Protein AF-0000000085115035 (afdb_homodimer)

Organism: Geobacillus kaustophilus (strain HTA426) (NCBI:txid235909)

Nearest PDB structures (foldseek):
  2gu3-assembly1_A  TM=8.937E-01  e=1.382E-09  Bacillus subtilis subsp. subtilis str. 168
  6xn0-assembly2_B  TM=3.074E-01  e=4.845E-02  Xanthomonas citri pv. citri str. 306
  1vkd-assembly1_A  TM=3.600E-01  e=8.921E-01  Thermotoga maritima MSB8
  5glm-assembly1_A  TM=2.861E-01  e=3.439E-01  uncultured bacterium
  6e8n-assembly1_B  TM=2.929E-01  e=3.181E+00  Homo sapiens

pLDDT: mean 88.64, std 15.01, range [43.47, 98.88]

Sequence (316 aa):
MKKWGWFTLLFFGFLIWQAWSIYDEAMASKRLMVEHALARAKEAAGLADVKKVYTYYGDEACTVFIGRTKQGKAVVVWVPEKKGSVVVKGVDSGISEAEARAILQRDRRPRRIIDATLGMEKGVPLWELTYIDAEGRYSFYYLHFADGAFLKRYSFQQMKKWGWFTLLFFGFLIWQAWSIYDEAMASKRLMVEHALARAKEAAGLADVKKVYTYYGDEACTVFIGRTKQGKAVVVWVPEKKGSVVVKGVDSGISEAEARAILQRDRRPRRIIDATLGMEKGVPLWELTYIDAEGRYSFYYLHFADGAFLKRYSFQQ

Solvent-accessible surface area (backbone atoms only — not comparable to full-atom values): 16812 Å² total; per-residue (Å²): 116,72,67,61,49,53,54,50,50,52,50,51,51,50,52,52,50,44,54,52,52,23,68,58,35,66,53,70,26,51,64,59,51,48,52,53,33,50,56,50,40,33,72,76,63,38,54,67,43,82,71,41,76,31,78,22,48,40,96,42,45,22,36,27,38,33,30,23,25,78,86,64,48,55,30,31,38,40,27,42,69,72,76,71,71,74,44,76,44,48,58,81,60,29,58,49,70,68,53,51,52,48,50,47,45,71,75,58,50,45,73,40,80,62,49,77,39,49,32,49,56,96,88,40,55,25,36,42,32,33,28,29,33,75,84,70,24,58,27,42,41,31,25,32,26,61,76,55,46,82,70,52,72,48,73,46,84,125,115,72,66,61,50,52,53,50,50,52,48,50,52,49,51,51,51,45,53,51,50,23,68,56,35,66,53,68,28,50,64,59,52,47,54,53,34,50,54,49,40,33,71,76,63,37,53,66,42,81,70,41,77,29,77,23,48,41,96,45,46,23,36,27,37,33,31,26,24,78,86,62,48,56,30,33,40,40,27,42,69,72,76,70,71,72,43,77,42,48,58,81,60,30,57,50,71,70,53,52,52,49,48,46,44,71,75,59,51,46,73,41,79,63,50,76,40,49,35,48,57,96,88,40,56,25,34,43,33,33,28,30,33,73,85,69,24,59,29,40,40,31,25,32,26,60,76,55,47,83,70,52,74,47,74,46,84,126

Structure (mmCIF, N/CA/C/O backbone):
data_AF-0000000085115035-model_v1
#
loop_
_entity.id
_entity.type
_entity.pdbx_description
1 polymer 'Hypothetical conserved protein'
#
loop_
_atom_site.group_PDB
_atom_site.id
_atom_site.type_symbol
_atom_site.label_atom_id
_atom_site.label_alt_id
_atom_site.label_comp_id
_atom_site.label_asym_id
_atom_site.label_entity_id
_atom_site.label_seq_id
_atom_site.pdbx_PDB_ins_code
_atom_site.Cartn_x
_atom_site.Cartn_y
_atom_site.Cartn_z
_atom_site.occupancy
_atom_site.B_iso_or_equiv
_atom_site.auth_seq_id
_atom_site.auth_comp_id
_atom_site.auth_asym_id
_atom_site.auth_atom_id
_atom_site.pdbx_PDB_model_num
ATOM 1 N N . MET A 1 1 ? 8.109 -27.125 47.562 1 45.78 1 MET A N 1
ATOM 2 C CA . MET A 1 1 ? 8.891 -27.219 46.344 1 45.78 1 MET A CA 1
ATOM 3 C C . MET A 1 1 ? 7.98 -27.328 45.125 1 45.78 1 MET A C 1
ATOM 5 O O . MET A 1 1 ? 8.312 -26.844 44.062 1 45.78 1 MET A O 1
ATOM 9 N N . LYS A 1 2 ? 6.891 -28.031 45.344 1 56.75 2 LYS A N 1
ATOM 10 C CA . LYS A 1 2 ? 5.957 -28.391 44.281 1 56.75 2 LYS A CA 1
ATOM 11 C C . LYS A 1 2 ? 5.203 -27.156 43.781 1 56.75 2 LYS A C 1
ATOM 13 O O . LYS A 1 2 ? 4.934 -27.031 42.594 1 56.75 2 LYS A O 1
ATOM 18 N N . LYS A 1 3 ? 4.977 -26.25 44.625 1 60.22 3 LYS A N 1
ATOM 19 C CA . LYS A 1 3 ? 4.195 -25.062 44.281 1 60.22 3 LYS A CA 1
ATOM 20 C C . LYS A 1 3 ? 5.016 -24.094 43.438 1 60.22 3 LYS A C 1
ATOM 22 O O . LYS A 1 3 ? 4.492 -23.484 42.5 1 60.22 3 LYS A O 1
ATOM 27 N N . TRP A 1 4 ? 6.285 -24.031 43.688 1 61.91 4 TRP A N 1
ATOM 28 C CA . TRP A 1 4 ? 7.18 -23.156 42.938 1 61.91 4 TRP A CA 1
ATOM 29 C C . TRP A 1 4 ? 7.305 -23.641 41.469 1 61.91 4 TRP A C 1
ATOM 31 O O . TRP A 1 4 ? 7.414 -22.828 40.562 1 61.91 4 TRP A O 1
ATOM 41 N N . GLY A 1 5 ? 7.102 -24.906 41.344 1 63.12 5 GLY A N 1
ATOM 42 C CA . GLY A 1 5 ? 7.156 -25.484 40 1 63.12 5 GLY A CA 1
ATOM 43 C C . GLY A 1 5 ? 6.008 -25.031 39.125 1 63.12 5 GLY A C 1
ATOM 44 O O . GLY A 1 5 ? 6.211 -24.703 37.938 1 63.12 5 GLY A O 1
ATOM 45 N N . TRP A 1 6 ? 4.887 -24.922 39.812 1 72.19 6 TRP A N 1
ATOM 46 C CA . TRP A 1 6 ? 3.699 -24.516 39.062 1 72.19 6 TRP A CA 1
ATOM 47 C C . TRP A 1 6 ? 3.803 -23.062 38.625 1 72.19 6 TRP A C 1
ATOM 49 O O . TRP A 1 6 ? 3.418 -22.719 37.5 1 72.19 6 TRP A O 1
ATOM 59 N N . PHE A 1 7 ? 4.398 -22.297 39.438 1 69.19 7 PHE A N 1
ATOM 60 C CA . PHE A 1 7 ? 4.566 -20.891 39.125 1 69.19 7 PHE A CA 1
ATOM 61 C C . PHE A 1 7 ? 5.555 -20.719 37.969 1 69.19 7 PHE A C 1
ATOM 63 O O . PHE A 1 7 ? 5.352 -19.875 37.094 1 69.19 7 PHE A O 1
ATOM 70 N N . THR A 1 8 ? 6.574 -21.531 37.969 1 70.56 8 THR A N 1
ATOM 71 C CA . THR A 1 8 ? 7.559 -21.469 36.906 1 70.56 8 THR A CA 1
ATOM 72 C C . THR A 1 8 ? 6.938 -21.922 35.594 1 70.56 8 THR A C 1
ATOM 74 O O . THR A 1 8 ? 7.199 -21.328 34.531 1 70.56 8 THR A O 1
ATOM 77 N N . LEU A 1 9 ? 6.133 -22.922 35.688 1 72.5 9 LEU A N 1
ATOM 78 C CA . LEU A 1 9 ? 5.469 -23.422 34.469 1 72.5 9 LEU A CA 1
ATOM 79 C C . LEU A 1 9 ? 4.504 -22.375 33.938 1 72.5 9 LEU A C 1
ATOM 81 O O . LEU A 1 9 ? 4.449 -22.156 32.719 1 72.5 9 LEU A O 1
ATOM 85 N N . LEU A 1 10 ? 3.787 -21.766 34.812 1 71 10 LEU A N 1
ATOM 86 C CA . LEU A 1 10 ? 2.857 -20.719 34.406 1 71 10 LEU A CA 1
ATOM 87 C C . LEU A 1 10 ? 3.605 -19.531 33.781 1 71 10 LEU A C 1
ATOM 89 O O . LEU A 1 10 ? 3.162 -18.953 32.812 1 71 10 LEU A O 1
ATOM 93 N N . PHE A 1 11 ? 4.734 -19.281 34.375 1 70.12 11 PHE A N 1
ATOM 94 C CA . PHE A 1 11 ? 5.559 -18.188 33.875 1 70.12 11 PHE A CA 1
ATOM 95 C C . PHE A 1 11 ? 6.082 -18.484 32.469 1 70.12 11 PHE A C 1
ATOM 97 O O . PHE A 1 11 ? 6.004 -17.641 31.594 1 70.12 11 PHE A O 1
ATOM 104 N N . PHE A 1 12 ? 6.582 -19.656 32.25 1 70.38 12 PHE A N 1
ATOM 105 C CA . PHE A 1 12 ? 7.098 -20.016 30.922 1 70.38 12 PHE A CA 1
ATOM 106 C C . PHE A 1 12 ? 5.969 -20.109 29.906 1 70.38 12 PHE A C 1
ATOM 108 O O . PHE A 1 12 ? 6.133 -19.703 28.75 1 70.38 12 PHE A O 1
ATOM 115 N N . GLY A 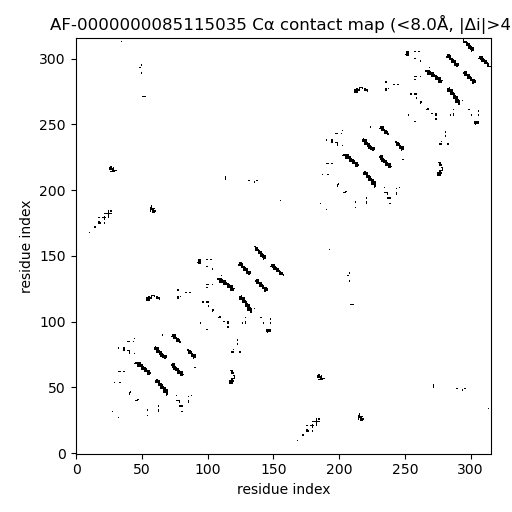1 13 ? 4.832 -20.656 30.281 1 69.88 13 GLY A N 1
ATOM 116 C CA . GLY A 1 13 ? 3.672 -20.656 29.406 1 69.88 13 GLY A CA 1
ATOM 117 C C . GLY A 1 13 ? 3.26 -19.266 28.953 1 69.88 13 GLY A C 1
ATOM 118 O O . GLY A 1 13 ? 2.961 -19.047 27.781 1 69.88 13 GLY A O 1
ATOM 119 N N . PHE A 1 14 ? 3.275 -18.438 29.922 1 69.19 14 PHE A N 1
ATOM 120 C CA . PHE A 1 14 ? 2.945 -17.047 29.625 1 69.19 14 PHE A CA 1
ATOM 121 C C . PHE A 1 14 ? 3.967 -16.438 28.672 1 69.19 14 PHE A C 1
ATOM 123 O O . PHE A 1 14 ? 3.604 -15.719 27.75 1 69.19 14 PHE A O 1
ATOM 130 N N . LEU A 1 15 ? 5.215 -16.719 28.875 1 65.88 15 LEU A N 1
ATOM 131 C CA . LEU A 1 15 ? 6.262 -16.203 28 1 65.88 15 LEU A CA 1
ATOM 132 C C . LEU A 1 15 ? 6.078 -16.734 26.578 1 65.88 15 LEU A C 1
ATOM 134 O O . LEU A 1 15 ? 6.242 -15.984 25.609 1 65.88 15 LEU A O 1
ATOM 138 N N . ILE A 1 16 ? 5.746 -17.922 26.406 1 63.81 16 ILE A N 1
ATOM 139 C CA . ILE A 1 16 ? 5.512 -18.516 25.109 1 63.81 16 ILE A CA 1
ATOM 140 C C . ILE A 1 16 ? 4.297 -17.875 24.438 1 63.81 16 ILE A C 1
ATOM 142 O O . ILE A 1 16 ? 4.32 -17.562 23.25 1 63.81 16 ILE A O 1
ATOM 146 N N . TRP A 1 17 ? 3.27 -17.719 25.141 1 61.66 17 TRP A N 1
ATOM 147 C CA . TRP A 1 17 ? 2.062 -17.078 24.625 1 61.66 17 TRP A CA 1
ATOM 148 C C . TRP A 1 17 ? 2.355 -15.656 24.156 1 61.66 17 TRP A C 1
ATOM 150 O O . TRP A 1 17 ? 1.9 -15.25 23.078 1 61.66 17 TRP A O 1
ATOM 160 N N . GLN A 1 18 ? 3.082 -15.016 24.859 1 57.44 18 GLN A N 1
ATOM 161 C CA . GLN A 1 18 ? 3.453 -13.648 24.484 1 57.44 18 GLN A CA 1
ATOM 162 C C . GLN A 1 18 ? 4.305 -13.633 23.219 1 57.44 18 GLN A C 1
ATOM 164 O O . GLN A 1 18 ? 4.148 -12.758 22.375 1 57.44 18 GLN A O 1
ATOM 169 N N . ALA A 1 19 ? 5.199 -14.492 23.219 1 55.31 19 ALA A N 1
ATOM 170 C CA . ALA A 1 19 ? 6.008 -14.602 22.016 1 55.31 19 ALA A CA 1
ATOM 171 C C . ALA A 1 19 ? 5.129 -14.828 20.781 1 55.31 19 ALA A C 1
ATOM 173 O O . ALA A 1 19 ? 5.363 -14.234 19.734 1 55.31 19 ALA A O 1
ATOM 174 N N . TRP A 1 20 ? 4.207 -15.656 20.906 1 53.03 20 TRP A N 1
ATOM 175 C CA . TRP A 1 20 ? 3.281 -15.93 19.812 1 53.03 20 TRP A CA 1
ATOM 176 C C . TRP A 1 20 ? 2.402 -14.719 19.531 1 53.03 20 TRP A C 1
ATOM 178 O O . TRP A 1 20 ? 2.143 -14.391 18.375 1 53.03 20 TRP A O 1
ATOM 188 N N . SER A 1 21 ? 1.94 -14.148 20.594 1 51.91 21 SER A N 1
ATOM 189 C CA . SER A 1 21 ? 1.066 -12.992 20.438 1 51.91 21 SER A CA 1
ATOM 190 C C . SER A 1 21 ? 1.8 -11.828 19.766 1 51.91 21 SER A C 1
ATOM 192 O O . SER A 1 21 ? 1.202 -11.062 19.016 1 51.91 21 SER A O 1
ATOM 194 N N . ILE A 1 22 ? 3.076 -11.758 20.156 1 48.59 22 ILE A N 1
ATOM 195 C CA . ILE A 1 22 ? 3.893 -10.703 19.547 1 48.59 22 ILE A CA 1
ATOM 196 C C . ILE A 1 22 ? 3.982 -10.922 18.047 1 48.59 22 ILE A C 1
ATOM 198 O O . ILE A 1 22 ? 3.934 -9.961 17.266 1 48.59 22 ILE A O 1
ATOM 202 N N . TYR A 1 23 ? 4.188 -12.141 17.797 1 47.25 23 TYR A N 1
ATOM 203 C CA . TYR A 1 23 ? 4.312 -12.414 16.359 1 47.25 23 TYR A CA 1
ATOM 204 C C . TYR A 1 23 ? 3.041 -12.023 15.625 1 47.25 23 TYR A C 1
ATOM 206 O O . TYR A 1 23 ? 3.098 -11.57 14.477 1 47.25 23 TYR A O 1
ATOM 214 N N . ASP A 1 24 ? 1.984 -12.258 16.344 1 44.03 24 ASP A N 1
ATOM 215 C CA . ASP A 1 24 ? 0.735 -11.969 15.641 1 44.03 24 ASP A CA 1
ATOM 216 C C . ASP A 1 24 ? 0.433 -10.477 15.648 1 44.03 24 ASP A C 1
ATOM 218 O O . ASP A 1 24 ? -0.702 -10.062 15.906 1 44.03 24 ASP A O 1
ATOM 222 N N . GLU A 1 25 ? 1.455 -9.711 15.953 1 43.47 25 GLU A N 1
ATOM 223 C CA . GLU A 1 25 ? 1.141 -8.289 15.961 1 43.47 25 GLU A CA 1
ATOM 224 C C . GLU A 1 25 ? 0.434 -7.867 14.672 1 43.47 25 GLU A C 1
ATOM 226 O O . GLU A 1 25 ? 0.929 -8.125 13.578 1 43.47 25 GLU A O 1
ATOM 231 N N . ALA A 1 26 ? -0.781 -7.652 14.898 1 44.88 26 ALA A N 1
ATOM 232 C CA . ALA A 1 26 ? -1.81 -7.246 13.938 1 44.88 26 ALA A CA 1
ATOM 233 C C . ALA A 1 26 ? -1.371 -6.012 13.156 1 44.88 26 ALA A C 1
ATOM 235 O O . ALA A 1 26 ? -0.967 -5.004 13.742 1 44.88 26 ALA A O 1
ATOM 236 N N . MET A 1 27 ? -0.49 -6.078 12.141 1 50.97 27 MET A N 1
ATOM 237 C CA . MET A 1 27 ? -0.493 -4.941 11.227 1 50.97 27 MET A CA 1
ATOM 238 C C . MET A 1 27 ? -1.784 -4.141 11.359 1 50.97 27 MET A C 1
ATOM 240 O O . MET A 1 27 ? -2.877 -4.707 11.32 1 50.97 27 MET A O 1
ATOM 244 N N . ALA A 1 28 ? -1.581 -2.873 12.047 1 58.62 28 ALA A N 1
ATOM 245 C CA . ALA A 1 28 ? -2.811 -2.088 11.969 1 58.62 28 ALA A CA 1
ATOM 246 C C . ALA A 1 28 ? -3.377 -2.098 10.547 1 58.62 28 ALA A C 1
ATOM 248 O O . ALA A 1 28 ? -2.635 -1.938 9.578 1 58.62 28 ALA A O 1
ATOM 249 N N . SER A 1 29 ? -4.496 -2.371 10.523 1 80.44 29 SER A N 1
ATOM 250 C CA . SER A 1 29 ? -5.121 -2.301 9.203 1 80.44 29 SER A CA 1
ATOM 251 C C . SER A 1 29 ? -4.93 -0.927 8.57 1 80.44 29 SER A C 1
ATOM 253 O O . SER A 1 29 ? -4.832 0.079 9.281 1 80.44 29 SER A O 1
ATOM 255 N N . LYS A 1 30 ? -4.496 -0.92 7.367 1 87.19 30 LYS A N 1
ATOM 256 C CA . LYS A 1 30 ? -4.371 0.319 6.605 1 87.19 30 LYS A CA 1
ATOM 257 C C . LYS A 1 30 ? -5.469 1.31 6.984 1 87.19 30 LYS A C 1
ATOM 259 O O . LYS A 1 30 ? -5.207 2.504 7.141 1 87.19 30 LYS A O 1
ATOM 264 N N . ARG A 1 31 ? -6.609 0.859 7.285 1 88.81 31 ARG A N 1
ATOM 265 C CA . ARG A 1 31 ? -7.75 1.721 7.57 1 88.81 31 ARG A CA 1
ATOM 266 C C . ARG A 1 31 ? -7.543 2.49 8.875 1 88.81 31 ARG A C 1
ATOM 268 O O . ARG A 1 31 ? -7.711 3.711 8.914 1 88.81 31 ARG A O 1
ATOM 275 N N . LEU A 1 32 ? -7.191 1.81 9.883 1 86.75 32 LEU A N 1
ATOM 276 C CA . LEU A 1 32 ? -7.004 2.445 11.18 1 86.75 32 LEU A CA 1
ATOM 277 C C . LEU A 1 32 ? -5.797 3.377 11.164 1 86.75 32 LEU A C 1
ATOM 279 O O . LEU A 1 32 ? -5.832 4.461 11.75 1 86.75 32 LEU A O 1
ATOM 283 N N . MET A 1 33 ? -4.82 2.936 10.5 1 89.31 33 MET A N 1
ATOM 284 C CA . MET A 1 33 ? -3.623 3.762 10.383 1 89.31 33 MET A CA 1
ATOM 285 C C . MET A 1 33 ? -3.941 5.086 9.695 1 89.31 33 MET A C 1
ATOM 287 O O . MET A 1 33 ? -3.523 6.148 10.164 1 89.31 33 MET A O 1
ATOM 291 N N . VAL A 1 34 ? -4.688 5.02 8.633 1 93.19 34 VAL A N 1
ATOM 292 C CA . VAL A 1 34 ? -4.996 6.223 7.863 1 93.19 34 VAL A CA 1
ATOM 293 C C . VAL A 1 34 ? -5.938 7.117 8.656 1 93.19 34 VAL A C 1
ATOM 295 O O . VAL A 1 34 ? -5.793 8.344 8.656 1 93.19 34 VAL A O 1
ATOM 298 N N . GLU A 1 35 ? -6.875 6.527 9.359 1 91.19 35 GLU A N 1
ATOM 299 C CA . GLU A 1 35 ? -7.801 7.305 10.18 1 91.19 35 GLU A CA 1
ATOM 300 C C . GLU A 1 35 ? -7.059 8.109 11.234 1 91.19 35 GLU A C 1
ATOM 302 O O . GLU A 1 35 ? -7.293 9.312 11.391 1 91.19 35 GLU A O 1
ATOM 307 N N . HIS A 1 36 ? -6.223 7.488 11.891 1 91.81 36 HIS A N 1
ATOM 308 C CA . HIS A 1 36 ? -5.441 8.156 12.93 1 91.81 36 HIS A CA 1
ATOM 309 C C . HIS A 1 36 ? -4.52 9.211 12.32 1 91.81 36 HIS A C 1
ATOM 311 O O . HIS A 1 36 ? -4.367 10.305 12.875 1 91.81 36 HIS A O 1
ATOM 317 N N . ALA A 1 37 ? -3.928 8.852 11.273 1 95.5 37 ALA A N 1
ATOM 318 C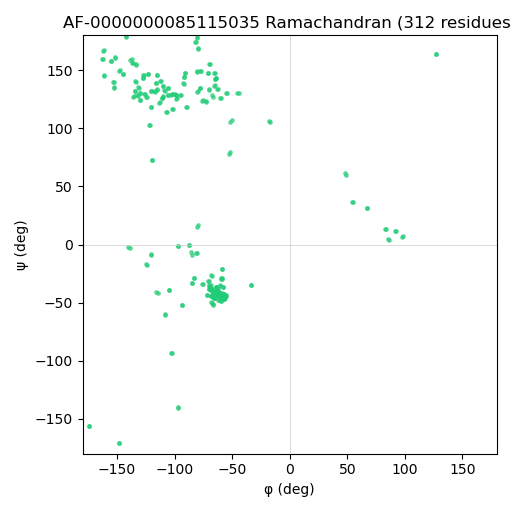 CA . ALA A 1 37 ? -3.014 9.773 10.609 1 95.5 37 ALA A CA 1
ATOM 319 C C . ALA A 1 37 ? -3.746 11.031 10.141 1 95.5 37 ALA A C 1
ATOM 321 O O . ALA A 1 37 ? -3.201 12.133 10.203 1 95.5 37 ALA A O 1
ATOM 322 N N . LEU A 1 38 ? -4.93 10.82 9.617 1 95.38 38 LEU A N 1
ATOM 323 C CA . LEU A 1 38 ? -5.703 11.961 9.133 1 95.38 38 LEU A CA 1
ATOM 324 C C . LEU A 1 38 ? -6.004 12.938 10.273 1 95.38 38 LEU A C 1
ATOM 326 O O . LEU A 1 38 ? -5.875 14.148 10.102 1 95.38 38 LEU A O 1
ATOM 330 N N . ALA A 1 39 ? -6.395 12.453 11.422 1 93.56 39 ALA A N 1
ATOM 331 C CA . ALA A 1 39 ? -6.652 13.289 12.586 1 93.56 39 ALA A CA 1
ATOM 332 C C . ALA A 1 39 ? -5.402 14.078 12.977 1 93.56 39 ALA A C 1
ATOM 334 O O . ALA A 1 39 ? -5.48 15.281 13.25 1 93.56 39 ALA A O 1
ATOM 335 N N . ARG A 1 40 ? -4.324 13.438 12.953 1 95.62 40 ARG A N 1
ATOM 336 C CA . ARG A 1 40 ? -3.07 14.086 13.32 1 95.62 40 ARG A CA 1
ATOM 337 C C . ARG A 1 40 ? -2.664 15.125 12.281 1 95.62 40 ARG A C 1
ATOM 339 O O . ARG A 1 40 ? -2.135 16.188 12.633 1 95.62 40 ARG A O 1
ATOM 346 N N . ALA A 1 41 ? -2.883 14.828 11.039 1 96.88 41 ALA A N 1
ATOM 347 C CA . ALA A 1 41 ? -2.559 15.766 9.961 1 96.88 41 ALA A CA 1
ATOM 348 C C . ALA A 1 41 ? -3.41 17.031 10.062 1 96.88 41 ALA A C 1
ATOM 350 O O . ALA A 1 41 ? -2.922 18.141 9.812 1 96.88 41 ALA A O 1
ATOM 351 N N . LYS A 1 42 ? -4.641 16.828 10.375 1 95.75 42 LYS A N 1
ATOM 352 C CA . LYS A 1 42 ? -5.531 17.969 10.555 1 95.75 42 LYS A CA 1
ATOM 353 C C . LYS A 1 42 ? -5.074 18.844 11.719 1 95.75 42 LYS A C 1
ATOM 355 O O . LYS A 1 42 ? -5.043 20.078 11.609 1 95.75 42 LYS A O 1
ATOM 360 N N . GLU A 1 43 ? -4.691 18.234 12.773 1 94.69 43 GLU A N 1
ATOM 361 C CA . GLU A 1 43 ? -4.277 18.953 13.969 1 94.69 43 GLU A CA 1
ATOM 362 C C . GLU A 1 43 ? -2.926 19.641 13.773 1 94.69 43 GLU A C 1
ATOM 364 O O . GLU A 1 43 ? -2.766 20.812 14.078 1 94.69 43 GLU A O 1
ATOM 369 N N . ALA A 1 44 ? -2.016 18.969 13.195 1 95.25 44 ALA A N 1
ATOM 370 C CA . ALA A 1 44 ? -0.633 19.438 13.133 1 95.25 44 ALA A CA 1
ATOM 371 C C . ALA A 1 44 ? -0.425 20.391 11.953 1 95.25 44 ALA A C 1
ATOM 373 O O . ALA A 1 44 ? 0.381 21.312 12.031 1 95.25 44 ALA A O 1
ATOM 374 N N . ALA A 1 45 ? -1.148 20.172 10.812 1 96.06 45 ALA A N 1
ATOM 375 C CA . ALA A 1 45 ? -0.852 20.906 9.586 1 96.06 45 ALA A CA 1
ATOM 376 C C . ALA A 1 45 ? -2.062 21.719 9.117 1 96.06 45 ALA A C 1
ATOM 378 O O . ALA A 1 45 ? -1.968 22.5 8.172 1 96.06 45 ALA A O 1
ATOM 379 N N . GLY A 1 46 ? -3.184 21.531 9.734 1 96.44 46 GLY A N 1
ATOM 380 C CA . GLY A 1 46 ? -4.402 22.172 9.266 1 96.44 46 GLY A CA 1
ATOM 381 C C . GLY A 1 46 ? -4.871 21.656 7.922 1 96.44 46 GLY A C 1
ATOM 382 O O . GLY A 1 46 ? -5.41 22.406 7.109 1 96.44 46 GLY A O 1
ATOM 383 N N . LEU A 1 47 ? -4.613 20.406 7.656 1 96.38 47 LEU A N 1
ATOM 384 C CA . LEU A 1 47 ? -5.023 19.812 6.395 1 96.38 47 LEU A CA 1
ATOM 385 C C . LEU A 1 47 ? -6.539 19.859 6.23 1 96.38 47 LEU A C 1
ATOM 387 O O . LEU A 1 47 ? -7.281 19.453 7.125 1 96.38 47 LEU A O 1
ATOM 391 N N . ALA A 1 48 ? -6.977 20.453 5.07 1 93.81 48 ALA A N 1
ATOM 392 C CA . ALA A 1 48 ? -8.406 20.656 4.855 1 93.81 48 ALA A CA 1
ATOM 393 C C . ALA A 1 48 ? -8.914 19.812 3.684 1 93.81 48 ALA A C 1
ATOM 395 O O . ALA A 1 48 ? -10.008 19.25 3.742 1 93.81 48 ALA A O 1
ATOM 396 N N . ASP A 1 49 ? -8.102 19.781 2.639 1 93.75 49 ASP A N 1
ATOM 397 C CA . ASP A 1 49 ? -8.453 19.031 1.437 1 93.75 49 ASP A CA 1
ATOM 398 C C . ASP A 1 49 ? -7.367 18.016 1.082 1 93.75 49 ASP A C 1
ATOM 400 O O . ASP A 1 49 ? -6.195 18.375 0.965 1 93.75 49 ASP A O 1
ATOM 404 N N . VAL A 1 50 ? -7.848 16.781 0.934 1 95.69 50 VAL A N 1
ATOM 405 C CA . VAL A 1 50 ? -6.902 15.727 0.597 1 95.69 50 VAL A CA 1
ATOM 406 C C . VAL A 1 50 ? -7.008 15.391 -0.889 1 95.69 50 VAL A C 1
ATOM 408 O O . VAL A 1 50 ? -8.102 15.109 -1.392 1 95.69 50 VAL A O 1
ATOM 411 N N . LYS A 1 51 ? -5.879 15.375 -1.556 1 95.69 51 LYS A N 1
ATOM 412 C CA . LYS A 1 51 ? -5.836 15.07 -2.984 1 95.69 51 LYS A CA 1
ATOM 413 C C . LYS A 1 51 ? -5.297 13.664 -3.232 1 95.69 51 LYS A C 1
ATOM 415 O O . LYS A 1 51 ? -5.746 12.977 -4.152 1 95.69 51 LYS A O 1
ATOM 420 N N . LYS A 1 52 ? -4.332 13.281 -2.484 1 96.56 52 LYS A N 1
ATOM 421 C CA . LYS A 1 52 ? -3.707 11.969 -2.615 1 96.56 52 LYS A CA 1
ATOM 422 C C . LYS A 1 52 ? -3.285 11.43 -1.253 1 96.56 52 LYS A C 1
ATOM 424 O O . LYS A 1 52 ? -2.941 12.195 -0.351 1 96.56 52 LYS A O 1
ATOM 429 N N . VAL A 1 53 ? -3.375 10.141 -1.18 1 97.12 53 VAL A N 1
ATOM 430 C CA . VAL A 1 53 ? -2.949 9.469 0.042 1 97.12 53 VAL A CA 1
ATOM 431 C C . VAL A 1 53 ? -2 8.32 -0.304 1 97.12 53 VAL A C 1
ATOM 433 O O . VAL A 1 53 ? -2.293 7.508 -1.185 1 97.12 53 VAL A O 1
ATOM 436 N N . TYR A 1 54 ? -0.858 8.281 0.38 1 97.06 54 TYR A N 1
ATOM 437 C CA . TYR A 1 54 ? 0.074 7.16 0.311 1 97.06 54 TYR A CA 1
ATOM 438 C C . TYR A 1 54 ? 0.193 6.465 1.661 1 97.06 54 TYR A C 1
ATOM 440 O O . TYR A 1 54 ? 0.203 7.117 2.705 1 97.06 54 TYR A O 1
ATOM 448 N N . THR A 1 55 ? 0.243 5.184 1.627 1 94.44 55 THR A N 1
ATOM 449 C CA . THR A 1 55 ? 0.628 4.402 2.795 1 94.44 55 THR A CA 1
ATOM 450 C C . THR A 1 55 ? 1.958 3.691 2.555 1 94.44 55 THR A C 1
ATOM 452 O O . THR A 1 55 ? 2.098 2.932 1.594 1 94.44 55 THR A O 1
ATOM 455 N N . TYR A 1 56 ? 2.832 3.996 3.404 1 95 56 TYR A N 1
ATOM 456 C CA . TYR A 1 56 ? 4.191 3.477 3.291 1 95 56 TYR A CA 1
ATOM 457 C C . TYR A 1 56 ? 4.488 2.48 4.406 1 95 56 TYR A C 1
ATOM 459 O O . TYR A 1 56 ? 4.309 2.789 5.586 1 95 56 TYR A O 1
ATOM 467 N N . TYR A 1 57 ? 4.926 1.312 4.023 1 91.25 57 TYR A N 1
ATOM 468 C CA . TYR A 1 57 ? 5.27 0.256 4.969 1 91.25 57 TYR A CA 1
ATOM 469 C C . TYR A 1 57 ? 6.734 -0.145 4.828 1 91.25 57 TYR A C 1
ATOM 471 O O . TYR A 1 57 ? 7.043 -1.239 4.352 1 91.25 57 TYR A O 1
ATOM 479 N N . GLY A 1 58 ? 7.605 0.728 5.297 1 89.56 58 GLY A N 1
ATOM 480 C CA . GLY A 1 58 ? 9.023 0.43 5.375 1 89.56 58 GLY A CA 1
ATOM 481 C C . GLY A 1 58 ? 9.461 -0.05 6.746 1 89.56 58 GLY A C 1
ATOM 482 O O . GLY A 1 58 ? 8.773 -0.857 7.375 1 89.56 58 GLY A O 1
ATOM 483 N N . ASP A 1 59 ? 10.672 0.444 7.145 1 82.75 59 ASP A N 1
ATOM 484 C CA . ASP A 1 59 ? 11.102 0.152 8.508 1 82.75 59 ASP A CA 1
ATOM 485 C C . ASP A 1 59 ? 10.086 0.665 9.531 1 82.75 59 ASP A C 1
ATOM 487 O O . ASP A 1 59 ? 9.875 0.038 10.57 1 82.75 59 ASP A O 1
ATOM 491 N N . GLU A 1 60 ? 9.562 1.765 9.18 1 84 60 GLU A N 1
ATOM 492 C CA . GLU A 1 60 ? 8.43 2.322 9.906 1 84 60 GLU A CA 1
ATOM 493 C C . GLU A 1 60 ? 7.277 2.664 8.961 1 84 60 GLU A C 1
ATOM 495 O O . GLU A 1 60 ? 7.508 3.1 7.832 1 84 60 GLU A O 1
ATOM 500 N N . ALA A 1 61 ? 6.074 2.436 9.484 1 90.56 61 ALA A N 1
ATOM 501 C CA . ALA A 1 61 ? 4.914 2.785 8.672 1 90.56 61 ALA A CA 1
ATOM 502 C C . ALA A 1 61 ? 4.613 4.277 8.758 1 90.56 61 ALA A C 1
ATOM 504 O O . ALA A 1 61 ? 4.879 4.914 9.781 1 90.56 61 ALA A O 1
ATOM 505 N N . CYS A 1 62 ? 4.102 4.715 7.672 1 93.62 62 CYS A N 1
ATOM 506 C CA . CYS A 1 62 ? 3.816 6.141 7.543 1 93.62 62 CYS A CA 1
ATOM 507 C C . CYS A 1 62 ? 2.672 6.383 6.566 1 93.62 62 CYS A C 1
ATOM 509 O O . CYS A 1 62 ? 2.543 5.672 5.566 1 93.62 62 CYS A O 1
ATOM 511 N N . THR A 1 63 ? 1.847 7.32 6.938 1 96.56 63 THR A N 1
ATOM 512 C CA . THR A 1 63 ? 0.852 7.789 5.98 1 96.56 63 THR A CA 1
ATOM 513 C C . THR A 1 63 ? 1.225 9.172 5.449 1 96.56 63 THR A C 1
ATOM 515 O O . THR A 1 63 ? 1.617 10.055 6.215 1 96.56 63 THR A O 1
ATOM 518 N N . VAL A 1 64 ? 1.119 9.367 4.137 1 98.5 64 VAL A N 1
ATOM 519 C CA . VAL A 1 64 ? 1.456 10.648 3.525 1 98.5 64 VAL A CA 1
ATOM 520 C C . VAL A 1 64 ? 0.235 11.211 2.805 1 98.5 64 VAL A C 1
ATOM 522 O O . VAL A 1 64 ? -0.414 10.508 2.025 1 98.5 64 VAL A O 1
ATOM 525 N N . PHE A 1 65 ? -0.023 12.477 3.068 1 98.19 65 PHE A N 1
ATOM 526 C CA . PHE A 1 65 ? -1.122 13.18 2.416 1 98.19 65 PHE A CA 1
ATOM 527 C C . PHE A 1 65 ? -0.596 14.305 1.53 1 98.19 65 PHE A C 1
ATOM 529 O O . PHE A 1 65 ? 0.308 15.047 1.926 1 98.19 65 PHE A O 1
ATOM 536 N N . ILE A 1 66 ? -1.117 14.367 0.334 1 98.25 66 ILE A N 1
ATOM 537 C CA . ILE A 1 66 ? -0.991 15.57 -0.481 1 98.25 66 ILE A CA 1
ATOM 538 C C . ILE A 1 66 ? -2.324 16.312 -0.511 1 98.25 66 ILE A C 1
ATOM 540 O O . ILE A 1 66 ? -3.369 15.727 -0.781 1 98.25 66 ILE A O 1
ATOM 544 N N . GLY A 1 67 ? -2.229 17.594 -0.195 1 97.25 67 GLY A N 1
ATOM 545 C CA . GLY A 1 67 ? -3.465 18.359 -0.161 1 97.25 67 GLY A CA 1
ATOM 546 C C . GLY A 1 67 ? -3.238 19.844 0.068 1 97.25 67 GLY A C 1
ATOM 547 O O . GLY A 1 67 ? -2.225 20.391 -0.361 1 97.25 67 GLY A O 1
ATOM 548 N N . ARG A 1 68 ? -4.371 20.438 0.61 1 97.56 68 ARG A N 1
ATOM 549 C CA . ARG A 1 68 ? -4.332 21.859 0.907 1 97.56 68 ARG A CA 1
ATOM 550 C C . ARG A 1 68 ? -4.738 22.125 2.352 1 97.56 68 ARG A C 1
ATOM 552 O O . ARG A 1 68 ? -5.625 21.469 2.891 1 97.56 68 ARG A O 1
ATOM 559 N N . THR A 1 69 ? -4.082 23.156 2.869 1 97.69 69 THR A N 1
ATOM 560 C CA . THR A 1 69 ? -4.453 23.594 4.211 1 97.69 69 THR A CA 1
ATOM 561 C C . THR A 1 69 ? -5.688 24.5 4.168 1 97.69 69 THR A C 1
ATOM 563 O O . THR A 1 69 ? -6.168 24.844 3.088 1 97.69 69 THR A O 1
ATOM 566 N N . LYS A 1 70 ? -6.129 24.812 5.34 1 95.5 70 LYS A N 1
ATOM 567 C CA . LYS A 1 70 ? -7.262 25.734 5.461 1 95.5 70 LYS A CA 1
ATOM 568 C C . LYS A 1 70 ? -6.953 27.078 4.809 1 95.5 70 LYS A C 1
ATOM 570 O O . LYS A 1 70 ? -7.855 27.75 4.309 1 95.5 70 LYS A O 1
ATOM 575 N N . GLN A 1 71 ? -5.762 27.406 4.793 1 96.44 71 GLN A N 1
ATOM 576 C CA . GLN A 1 71 ? -5.332 28.672 4.211 1 96.44 71 GLN A CA 1
ATOM 577 C C . GLN A 1 71 ? -5.105 28.531 2.707 1 96.44 71 GLN A C 1
ATOM 579 O O . GLN A 1 71 ? -4.688 29.484 2.047 1 96.44 71 GLN A O 1
ATOM 584 N N . GLY A 1 72 ? -5.18 27.359 2.17 1 96.38 72 GLY A N 1
ATOM 585 C CA . GLY A 1 72 ? -5.09 27.156 0.733 1 96.38 72 GLY A CA 1
ATOM 586 C C . GLY A 1 72 ? -3.695 26.766 0.272 1 96.38 72 GLY A C 1
ATOM 587 O O . GLY A 1 72 ? -3.441 26.656 -0.93 1 96.38 72 GLY A O 1
ATOM 588 N N . LYS A 1 73 ? -2.865 26.547 1.198 1 97.56 73 LYS A N 1
ATOM 589 C CA . LYS A 1 73 ? -1.495 26.188 0.843 1 97.56 73 LYS A CA 1
ATOM 590 C C . LYS A 1 73 ? -1.394 24.719 0.468 1 97.56 73 LYS A C 1
ATOM 592 O O . LYS A 1 73 ? -1.905 23.859 1.183 1 97.56 73 LYS A O 1
ATOM 597 N N . ALA A 1 74 ? -0.72 24.453 -0.675 1 98.25 74 ALA A N 1
ATOM 598 C CA . ALA A 1 74 ? -0.475 23.078 -1.083 1 98.25 74 ALA A CA 1
ATOM 599 C C . ALA A 1 74 ? 0.647 22.453 -0.259 1 98.25 74 ALA A C 1
ATOM 601 O O . ALA A 1 74 ? 1.769 22.969 -0.236 1 98.25 74 ALA A O 1
ATOM 602 N N . VAL A 1 75 ? 0.296 21.312 0.38 1 98.5 75 VAL A N 1
ATOM 603 C CA . VAL A 1 75 ? 1.275 20.719 1.291 1 98.5 75 VAL A CA 1
ATOM 604 C C . VAL A 1 75 ? 1.332 19.219 1.092 1 98.5 75 VAL A C 1
ATOM 606 O O . VAL A 1 75 ? 0.399 18.625 0.547 1 98.5 75 VAL A O 1
ATOM 609 N N . VAL A 1 76 ? 2.447 18.672 1.456 1 98.81 76 VAL A N 1
ATOM 610 C CA . VAL A 1 76 ? 2.643 17.25 1.704 1 98.81 76 VAL A CA 1
ATOM 611 C C . VAL A 1 76 ? 2.848 17.016 3.197 1 98.81 76 VAL A C 1
ATOM 613 O O . VAL A 1 76 ? 3.672 17.672 3.832 1 98.81 76 VAL A O 1
ATOM 616 N N . VAL A 1 77 ? 2.066 16.109 3.764 1 98.62 77 VAL A N 1
ATOM 617 C CA . VAL A 1 77 ? 2.105 15.836 5.199 1 98.62 77 VAL A CA 1
ATOM 618 C C . VAL A 1 77 ? 2.453 14.375 5.441 1 98.62 77 VAL A C 1
ATOM 620 O O . VAL A 1 77 ? 1.72 13.477 5.02 1 98.62 77 VAL A O 1
ATOM 623 N N . TRP A 1 78 ? 3.604 14.125 6.121 1 98.56 78 TRP A N 1
ATOM 624 C CA . TRP A 1 78 ? 3.994 12.781 6.547 1 98.56 78 TRP A CA 1
ATOM 625 C C . TRP A 1 78 ? 3.633 12.547 8.008 1 98.56 78 TRP A C 1
ATOM 627 O O . TRP A 1 78 ? 4.078 13.289 8.891 1 98.56 78 TRP A O 1
ATOM 637 N N . VAL A 1 79 ? 2.893 11.477 8.234 1 97.5 79 VAL A N 1
ATOM 638 C CA . VAL A 1 79 ? 2.457 11.156 9.586 1 97.5 79 VAL A CA 1
ATOM 639 C C . VAL A 1 79 ? 2.951 9.766 9.977 1 97.5 79 VAL A C 1
ATOM 641 O O . VAL A 1 79 ? 2.373 8.758 9.562 1 97.5 79 VAL A O 1
ATOM 644 N N . PRO A 1 80 ? 4.016 9.727 10.812 1 94.12 80 PRO A N 1
ATOM 645 C CA . PRO A 1 80 ? 4.457 8.406 11.273 1 94.12 80 PRO A CA 1
ATOM 646 C C . PRO A 1 80 ? 3.406 7.695 12.117 1 94.12 80 PRO A C 1
ATOM 648 O O . PRO A 1 80 ? 2.67 8.344 12.867 1 94.12 80 PRO A O 1
ATOM 651 N N . GLU A 1 81 ? 3.301 6.359 11.969 1 88.88 81 GLU A N 1
ATOM 652 C CA . GLU A 1 81 ? 2.299 5.582 12.688 1 88.88 81 GLU A CA 1
ATOM 653 C C . GLU A 1 81 ? 2.572 5.582 14.188 1 88.88 81 GLU A C 1
ATOM 655 O O . GLU A 1 81 ? 1.648 5.719 14.992 1 88.88 81 GLU A O 1
ATOM 660 N N . LYS A 1 82 ? 3.666 5.277 14.531 1 80.75 82 LYS A N 1
ATOM 661 C CA . LYS A 1 82 ? 3.979 5.16 15.953 1 80.75 82 LYS A CA 1
ATOM 662 C C . LYS A 1 82 ? 4.758 6.375 16.438 1 80.75 82 LYS A C 1
ATOM 664 O O . LYS A 1 82 ? 4.191 7.457 16.609 1 80.75 82 LYS A O 1
ATOM 669 N N . LYS A 1 83 ? 5.984 6.277 16.422 1 74.19 83 LYS A N 1
ATOM 670 C CA . LYS A 1 83 ? 6.879 7.277 17 1 74.19 83 LYS A CA 1
ATOM 671 C C . LYS A 1 83 ? 7.285 8.32 15.953 1 74.19 83 LYS A C 1
ATOM 673 O O . LYS A 1 83 ? 7.352 8.016 14.766 1 74.19 83 LYS A O 1
ATOM 678 N N . GLY A 1 84 ? 7.297 9.602 16.391 1 80.25 84 GLY A N 1
ATOM 679 C CA . GLY A 1 84 ? 7.836 10.656 15.547 1 80.25 84 GLY A CA 1
ATOM 680 C C . GLY A 1 84 ? 6.875 11.805 15.352 1 80.25 84 GLY A C 1
ATOM 681 O O . GLY A 1 84 ? 5.672 11.672 15.594 1 80.25 84 GLY A O 1
ATOM 682 N N . SER A 1 85 ? 7.43 12.883 14.891 1 91.75 85 SER A N 1
ATOM 683 C CA . SER A 1 85 ? 6.652 14.094 14.648 1 91.75 85 SER A CA 1
ATOM 684 C C . SER A 1 85 ? 6.125 14.133 13.219 1 91.75 85 SER A C 1
ATOM 686 O O . SER A 1 85 ? 6.734 13.57 12.305 1 91.75 85 SER A O 1
ATOM 688 N N . VAL A 1 86 ? 4.992 14.727 13.102 1 97.12 86 VAL A N 1
ATOM 689 C CA . VAL A 1 86 ? 4.441 15 11.773 1 97.12 86 VAL A CA 1
ATOM 690 C C . VAL A 1 86 ? 5.375 15.945 11.016 1 97.12 86 VAL A C 1
ATOM 692 O O . VAL A 1 86 ? 5.871 16.922 11.57 1 97.12 86 VAL A O 1
ATOM 695 N N . VAL A 1 87 ? 5.645 15.602 9.773 1 97.94 87 VAL A N 1
ATOM 696 C CA . VAL A 1 87 ? 6.469 16.438 8.914 1 97.94 87 VAL A CA 1
ATOM 697 C C . VAL A 1 87 ? 5.602 17.078 7.836 1 97.94 87 VAL A C 1
ATOM 699 O O . VAL A 1 87 ? 4.801 16.406 7.188 1 97.94 87 VAL A O 1
ATOM 702 N N . VAL A 1 88 ? 5.781 18.375 7.66 1 98.12 88 VAL A N 1
ATOM 703 C CA . VAL A 1 88 ? 4.996 19.125 6.684 1 98.12 88 VAL A CA 1
ATOM 704 C C . VAL A 1 88 ? 5.93 19.875 5.734 1 98.12 88 VAL A C 1
ATOM 706 O O . VAL A 1 88 ? 6.844 20.578 6.18 1 98.12 88 VAL A O 1
ATOM 709 N N . LYS A 1 89 ? 5.695 19.719 4.461 1 98.25 89 LYS A N 1
ATOM 710 C CA . LYS A 1 89 ? 6.457 20.438 3.449 1 98.25 89 LYS A CA 1
ATOM 711 C C . LYS A 1 89 ? 5.543 20.938 2.334 1 98.25 89 LYS A C 1
ATOM 713 O O . LYS A 1 89 ? 4.434 20.438 2.154 1 98.25 89 LYS A O 1
ATOM 718 N N . GLY A 1 90 ? 6.039 21.953 1.621 1 97.94 90 GLY A N 1
ATOM 719 C CA . GLY A 1 90 ? 5.344 22.344 0.403 1 97.94 90 GLY A CA 1
ATOM 720 C C . GLY A 1 90 ? 5.488 21.328 -0.715 1 97.94 90 GLY A C 1
ATOM 721 O O . GLY A 1 90 ? 6.527 20.672 -0.839 1 97.94 90 GLY A O 1
ATOM 722 N N . VAL A 1 91 ? 4.469 21.203 -1.562 1 97.19 91 VAL A N 1
ATOM 723 C CA . VAL A 1 91 ? 4.477 20.219 -2.643 1 97.19 91 VAL A CA 1
ATOM 724 C C . VAL A 1 91 ? 5.656 20.484 -3.572 1 97.19 91 VAL A C 1
ATOM 726 O O . VAL A 1 91 ? 6.246 19.547 -4.121 1 97.19 91 VAL A O 1
ATOM 729 N N . ASP A 1 92 ? 6.031 21.734 -3.641 1 96.94 92 ASP A N 1
ATOM 730 C CA . ASP A 1 92 ? 7.082 22.125 -4.574 1 96.94 92 ASP A CA 1
ATOM 731 C C . ASP A 1 92 ? 8.461 21.984 -3.936 1 96.94 92 ASP A C 1
ATOM 733 O O . ASP A 1 92 ? 9.477 22.25 -4.582 1 96.94 92 ASP A O 1
ATOM 737 N N . SER A 1 93 ? 8.508 21.562 -2.711 1 97.94 93 SER A N 1
ATOM 738 C CA . SER A 1 93 ? 9.781 21.469 -2.002 1 97.94 93 SER A CA 1
ATOM 739 C C . SER A 1 93 ? 10.516 20.188 -2.367 1 97.94 93 SER A C 1
ATOM 741 O O . SER A 1 93 ? 11.656 19.969 -1.95 1 97.94 93 SER A O 1
ATOM 743 N N . GLY A 1 94 ? 9.969 19.25 -3.104 1 98.56 94 GLY A N 1
ATOM 744 C CA . GLY A 1 94 ? 10.578 18.016 -3.531 1 98.56 94 GLY A CA 1
ATOM 745 C C . GLY A 1 94 ? 10.188 17.609 -4.938 1 98.56 94 GLY A C 1
ATOM 746 O O . GLY A 1 94 ? 9.438 18.312 -5.609 1 98.56 94 GLY A O 1
ATOM 747 N N . ILE A 1 95 ? 10.719 16.516 -5.348 1 98.69 95 ILE A N 1
ATOM 748 C CA . ILE A 1 95 ? 10.438 16.047 -6.699 1 98.69 95 ILE A CA 1
ATOM 749 C C . ILE A 1 95 ? 9.055 15.391 -6.742 1 98.69 95 ILE A C 1
ATOM 751 O O . ILE A 1 95 ? 8.602 14.82 -5.75 1 98.69 95 ILE A O 1
ATOM 755 N N . SER A 1 96 ? 8.398 15.492 -7.926 1 98.25 96 SER A N 1
ATOM 756 C CA . SER A 1 96 ? 7.094 14.891 -8.156 1 98.25 96 SER A CA 1
ATOM 757 C C . SER A 1 96 ? 7.215 13.398 -8.453 1 98.25 96 SER A C 1
ATOM 759 O O . SER A 1 96 ? 8.32 12.891 -8.641 1 98.25 96 SER A O 1
ATOM 761 N N . GLU A 1 97 ? 6.082 12.773 -8.438 1 98.25 97 GLU A N 1
ATOM 762 C CA . GLU A 1 97 ? 6.051 11.367 -8.828 1 98.25 97 GLU A CA 1
ATOM 763 C C . GLU A 1 97 ? 6.613 11.172 -10.234 1 98.25 97 GLU A C 1
ATOM 765 O O . GLU A 1 97 ? 7.387 10.242 -10.477 1 98.25 97 GLU A O 1
ATOM 770 N N . ALA A 1 98 ? 6.188 12 -11.156 1 98.31 98 ALA A N 1
ATOM 771 C CA . ALA A 1 98 ? 6.652 11.922 -12.539 1 98.31 98 ALA A CA 1
ATOM 772 C C . ALA A 1 98 ? 8.172 12.047 -12.617 1 98.31 98 ALA A C 1
ATOM 774 O O . ALA A 1 98 ? 8.828 11.305 -13.352 1 98.31 98 ALA A O 1
ATOM 775 N N . GLU A 1 99 ? 8.703 12.961 -11.859 1 98.81 99 GLU A N 1
ATOM 776 C CA . GLU A 1 99 ? 10.148 13.141 -11.828 1 98.81 99 GLU A CA 1
ATOM 777 C C . GLU A 1 99 ? 10.844 11.914 -11.242 1 98.81 99 GLU A C 1
ATOM 779 O O . GLU A 1 99 ? 11.891 11.492 -11.734 1 98.81 99 GLU A O 1
ATOM 784 N N . ALA A 1 100 ? 10.312 11.406 -10.164 1 98.88 100 ALA A N 1
ATOM 785 C CA . ALA A 1 100 ? 10.883 10.203 -9.555 1 98.88 100 ALA A CA 1
ATOM 786 C C . ALA A 1 100 ? 10.922 9.047 -10.555 1 98.88 100 ALA A C 1
ATOM 788 O O . ALA A 1 100 ? 11.93 8.352 -10.672 1 98.88 100 ALA A O 1
ATOM 789 N N . ARG A 1 101 ? 9.812 8.82 -11.289 1 98.81 101 ARG A N 1
ATOM 790 C CA . ARG A 1 101 ? 9.734 7.762 -12.281 1 98.81 101 ARG A CA 1
ATOM 791 C C . ARG A 1 101 ? 10.742 7.992 -13.406 1 98.81 101 ARG A C 1
ATOM 793 O O . ARG A 1 101 ? 11.336 7.043 -13.914 1 98.81 101 ARG A O 1
ATOM 800 N N . ALA A 1 102 ? 10.898 9.227 -13.766 1 98.81 102 ALA A N 1
ATOM 801 C CA . ALA A 1 102 ? 11.859 9.562 -14.82 1 98.81 102 ALA A CA 1
ATOM 802 C C . ALA A 1 102 ? 13.289 9.242 -14.383 1 98.81 102 ALA A C 1
ATOM 804 O O . ALA A 1 102 ? 14.086 8.75 -15.18 1 98.81 102 ALA A O 1
ATOM 805 N N . ILE A 1 103 ? 13.594 9.547 -13.156 1 98.88 103 ILE A N 1
ATOM 806 C CA . ILE A 1 103 ? 14.914 9.242 -12.625 1 98.88 103 ILE A CA 1
ATOM 807 C C . ILE A 1 103 ? 15.156 7.734 -12.664 1 98.88 103 ILE A C 1
ATOM 809 O O . ILE A 1 103 ? 16.219 7.277 -13.102 1 98.88 103 ILE A O 1
ATOM 813 N N . LEU A 1 104 ? 14.164 7.016 -12.18 1 98.81 104 LEU A N 1
ATOM 814 C CA . LEU A 1 104 ? 14.281 5.562 -12.211 1 98.81 104 LEU A CA 1
ATOM 815 C C . LEU A 1 104 ? 14.492 5.066 -13.641 1 98.81 104 LEU A C 1
ATOM 817 O O . LEU A 1 104 ? 15.32 4.188 -13.875 1 98.81 104 LEU A O 1
ATOM 821 N N . GLN A 1 105 ? 13.703 5.559 -14.586 1 98.56 105 GLN A N 1
ATOM 822 C CA . GLN A 1 105 ? 13.82 5.172 -15.984 1 98.56 105 GLN A CA 1
ATOM 823 C C . GLN A 1 105 ? 15.227 5.414 -16.516 1 98.56 105 GLN A C 1
ATOM 825 O O . GLN A 1 105 ? 15.797 4.555 -17.188 1 98.56 105 GLN A O 1
ATOM 830 N N . ARG A 1 106 ? 15.711 6.5 -16.219 1 98.38 106 ARG A N 1
ATOM 831 C CA . ARG A 1 106 ? 17.031 6.883 -16.688 1 98.38 106 ARG A CA 1
ATOM 832 C C . ARG A 1 106 ? 18.109 6.031 -16.031 1 98.38 106 ARG A C 1
ATOM 834 O O . ARG A 1 106 ? 19.016 5.516 -16.719 1 98.38 106 ARG A O 1
ATOM 841 N N . ASP A 1 107 ? 18.031 5.809 -14.734 1 98.38 107 ASP A N 1
ATOM 842 C CA . ASP A 1 107 ? 19.125 5.242 -13.945 1 98.38 107 ASP A CA 1
ATOM 843 C C . ASP A 1 107 ? 19.141 3.717 -14.047 1 98.38 107 ASP A C 1
ATOM 845 O O . ASP A 1 107 ? 20.188 3.092 -13.914 1 98.38 107 ASP A O 1
ATOM 849 N N . ARG A 1 108 ? 17.969 3.146 -14.258 1 98.06 108 ARG A N 1
ATOM 850 C CA . ARG A 1 108 ? 17.922 1.695 -14.102 1 98.06 108 ARG A CA 1
ATOM 851 C C . ARG A 1 108 ? 17.391 1.031 -15.367 1 98.06 108 ARG A C 1
ATOM 853 O O . ARG A 1 108 ? 17.453 -0.191 -15.508 1 98.06 108 ARG A O 1
ATOM 860 N N . ARG A 1 109 ? 16.734 1.752 -16.25 1 98.19 109 ARG A N 1
ATOM 861 C CA . ARG A 1 109 ? 16.141 1.222 -17.484 1 98.19 109 ARG A CA 1
ATOM 862 C C . ARG A 1 109 ? 15.305 -0.018 -17.203 1 98.19 109 ARG A C 1
ATOM 864 O O . ARG A 1 109 ? 15.523 -1.073 -17.797 1 98.19 109 ARG A O 1
ATOM 871 N N . PRO A 1 110 ? 14.297 0.122 -16.391 1 98.19 110 PRO A N 1
ATOM 872 C CA . PRO A 1 110 ? 13.469 -1.029 -16.016 1 98.19 110 PRO A CA 1
ATOM 873 C C . PRO A 1 110 ? 12.617 -1.556 -17.172 1 98.19 110 PRO A C 1
ATOM 875 O O . PRO A 1 110 ? 12.32 -0.815 -18.109 1 98.19 110 PRO A O 1
ATOM 878 N N . ARG A 1 111 ? 12.242 -2.863 -17.094 1 96.75 111 ARG A N 1
ATOM 879 C CA . ARG A 1 111 ? 11.242 -3.402 -18 1 96.75 111 ARG A CA 1
ATOM 880 C C . ARG A 1 111 ? 9.891 -2.717 -17.812 1 96.75 111 ARG A C 1
ATOM 882 O O . ARG A 1 111 ? 9.18 -2.439 -18.781 1 96.75 111 ARG A O 1
ATOM 889 N N . ARG A 1 112 ? 9.562 -2.447 -16.594 1 96.81 112 ARG A N 1
ATOM 890 C CA . ARG A 1 112 ? 8.328 -1.755 -16.25 1 96.81 112 ARG A CA 1
ATOM 891 C C . ARG A 1 112 ? 8.398 -1.166 -14.844 1 96.81 112 ARG A C 1
ATOM 893 O O . ARG A 1 112 ? 9.008 -1.755 -13.945 1 96.81 112 ARG A O 1
ATOM 900 N N . ILE A 1 113 ? 7.785 -0.044 -14.711 1 98 113 ILE A N 1
ATOM 901 C CA . ILE A 1 113 ? 7.621 0.552 -13.391 1 98 113 ILE A CA 1
ATOM 902 C C . ILE A 1 113 ? 6.27 0.145 -12.805 1 98 113 ILE A C 1
ATOM 904 O O . ILE A 1 113 ? 5.234 0.291 -13.461 1 98 113 ILE A O 1
ATOM 908 N N . ILE A 1 114 ? 6.316 -0.341 -11.609 1 96.69 114 ILE A N 1
ATOM 909 C CA . ILE A 1 114 ? 5.113 -0.898 -11 1 96.69 114 ILE A CA 1
ATOM 910 C C . ILE A 1 114 ? 4.414 0.173 -10.164 1 96.69 114 ILE A C 1
ATOM 912 O O . ILE A 1 114 ? 3.211 0.397 -10.32 1 96.69 114 ILE A O 1
ATOM 916 N N . ASP A 1 115 ? 5.137 0.819 -9.273 1 96.88 115 ASP A N 1
ATOM 917 C CA . ASP A 1 115 ? 4.484 1.751 -8.352 1 96.88 115 ASP A CA 1
ATOM 918 C C . ASP A 1 115 ? 5.469 2.803 -7.848 1 96.88 115 ASP A C 1
ATOM 920 O O . ASP A 1 115 ? 6.684 2.631 -7.965 1 96.88 115 ASP A O 1
ATOM 924 N N . ALA A 1 116 ? 4.941 3.889 -7.418 1 98.25 116 ALA A N 1
ATOM 925 C CA . ALA A 1 116 ? 5.66 4.949 -6.715 1 98.25 116 ALA A CA 1
ATOM 926 C C . ALA A 1 116 ? 4.906 5.383 -5.461 1 98.25 116 ALA A C 1
ATOM 928 O O . ALA A 1 116 ? 3.719 5.715 -5.527 1 98.25 116 ALA A O 1
ATOM 929 N N . THR A 1 117 ? 5.602 5.402 -4.328 1 98 117 THR A N 1
ATOM 930 C CA . THR A 1 117 ? 4.973 5.711 -3.051 1 98 117 THR A CA 1
ATOM 931 C C . THR A 1 117 ? 5.82 6.707 -2.262 1 98 117 THR A C 1
ATOM 933 O O . THR A 1 117 ? 7.023 6.512 -2.094 1 98 117 THR A O 1
ATOM 936 N N . LEU A 1 118 ? 5.141 7.766 -1.741 1 98.62 118 LEU A N 1
ATOM 937 C CA . LEU A 1 118 ? 5.824 8.641 -0.789 1 98.62 118 LEU A CA 1
ATOM 938 C C . LEU A 1 118 ? 5.875 7.996 0.593 1 98.62 118 LEU A C 1
ATOM 940 O O . LEU A 1 118 ? 4.883 7.43 1.059 1 98.62 118 LEU A O 1
ATOM 944 N N . GLY A 1 119 ? 7.059 8.055 1.214 1 97.44 119 GLY A N 1
ATOM 945 C CA . GLY A 1 119 ? 7.246 7.562 2.57 1 97.44 119 GLY A CA 1
ATOM 946 C C . GLY A 1 119 ? 8.289 8.344 3.346 1 97.44 119 GLY A C 1
ATOM 947 O O . GLY A 1 119 ? 8.68 9.445 2.945 1 97.44 119 GLY A O 1
ATOM 948 N N . MET A 1 120 ? 8.578 7.762 4.504 1 96.44 120 MET A N 1
ATOM 949 C CA . MET A 1 120 ? 9.562 8.398 5.371 1 96.44 120 MET A CA 1
ATOM 950 C C . MET A 1 120 ? 10.266 7.371 6.246 1 96.44 120 MET A C 1
ATOM 952 O O . MET A 1 120 ? 9.625 6.457 6.773 1 96.44 120 MET A O 1
ATOM 956 N N . GLU A 1 121 ? 11.594 7.531 6.309 1 92.19 121 GLU A N 1
ATOM 957 C CA . GLU A 1 121 ? 12.406 6.723 7.211 1 92.19 121 GLU A CA 1
ATOM 958 C C . GLU A 1 121 ? 13.336 7.594 8.047 1 92.19 121 GLU A C 1
ATOM 960 O O . GLU A 1 121 ? 14.133 8.359 7.5 1 92.19 121 GLU A O 1
ATOM 965 N N . LYS A 1 122 ? 13.211 7.418 9.398 1 89.25 122 LYS A N 1
ATOM 966 C CA . LYS A 1 122 ? 14.055 8.164 10.336 1 89.25 122 LYS A CA 1
ATOM 967 C C . LYS A 1 122 ? 13.945 9.664 10.086 1 89.25 122 LYS A C 1
ATOM 969 O O . LYS A 1 122 ? 14.969 10.359 10 1 89.25 122 LYS A O 1
ATOM 974 N N . GLY A 1 123 ? 12.734 10.078 9.734 1 91.88 123 GLY A N 1
ATOM 975 C CA . GLY A 1 123 ? 12.453 11.5 9.586 1 91.88 123 GLY A CA 1
ATOM 976 C C . GLY A 1 123 ? 12.805 12.031 8.211 1 91.88 123 GLY A C 1
ATOM 977 O O . GLY A 1 123 ? 12.648 13.227 7.949 1 91.88 123 GLY A O 1
ATOM 978 N N . VAL A 1 124 ? 13.203 11.219 7.332 1 94.5 124 VAL A N 1
ATOM 9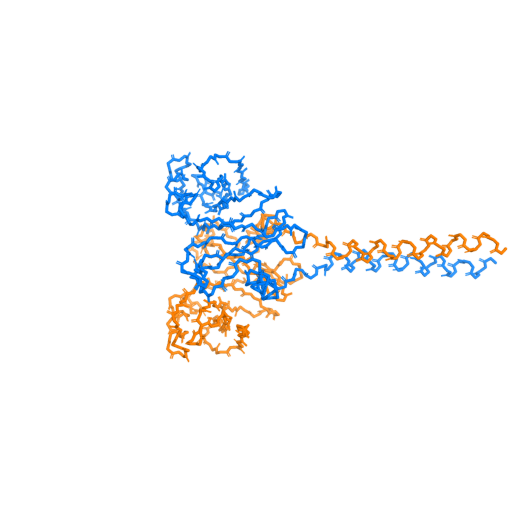79 C CA . VAL A 1 124 ? 13.617 11.648 6.004 1 94.5 124 VAL A CA 1
ATOM 980 C C . VAL A 1 124 ? 12.562 11.258 4.977 1 94.5 124 VAL A C 1
ATOM 982 O O . VAL A 1 124 ? 12.375 10.07 4.688 1 94.5 124 VAL A O 1
ATOM 985 N N . PRO A 1 125 ? 11.945 12.234 4.406 1 98.12 125 PRO A N 1
ATOM 986 C CA . PRO A 1 125 ? 10.984 11.93 3.338 1 98.12 125 PRO A CA 1
ATOM 987 C C . PRO A 1 125 ? 11.648 11.32 2.109 1 98.12 125 PRO A C 1
ATOM 989 O O . PRO A 1 125 ? 12.758 11.719 1.731 1 98.12 125 PRO A O 1
ATOM 992 N N . LEU A 1 126 ? 10.969 10.367 1.485 1 98.56 126 LEU A N 1
ATOM 993 C CA . LEU A 1 126 ? 11.562 9.648 0.365 1 98.56 126 LEU A CA 1
ATOM 994 C C . LEU A 1 126 ? 10.492 9.156 -0.6 1 98.56 126 LEU A C 1
ATOM 996 O O . LEU A 1 126 ? 9.305 9.156 -0.268 1 98.56 126 LEU A O 1
ATOM 1000 N N . TRP A 1 127 ? 10.922 8.859 -1.811 1 98.69 127 TRP A N 1
ATOM 1001 C CA . TRP A 1 127 ? 10.133 8.078 -2.762 1 98.69 127 TRP A CA 1
ATOM 1002 C C . TRP A 1 127 ? 10.57 6.621 -2.77 1 98.69 127 TRP A C 1
ATOM 1004 O O . TRP A 1 127 ? 11.773 6.324 -2.818 1 98.69 127 TRP A O 1
ATOM 1014 N N . GLU A 1 128 ? 9.633 5.754 -2.623 1 98.25 128 GLU A N 1
ATOM 1015 C CA . GLU A 1 128 ? 9.844 4.332 -2.877 1 98.25 128 GLU A CA 1
ATOM 1016 C C . GLU A 1 128 ? 9.273 3.922 -4.234 1 98.25 128 GLU A C 1
ATOM 1018 O O . GLU A 1 128 ? 8.062 3.994 -4.449 1 98.25 128 GLU A O 1
ATOM 1023 N N . LEU A 1 129 ? 10.094 3.508 -5.094 1 98.56 129 LEU A N 1
ATOM 1024 C CA . LEU A 1 129 ? 9.648 3.01 -6.391 1 98.56 129 LEU A CA 1
ATOM 1025 C C . LEU A 1 129 ? 9.852 1.501 -6.488 1 98.56 129 LEU A C 1
ATOM 1027 O O . LEU A 1 129 ? 10.883 0.977 -6.066 1 98.56 129 LEU A O 1
ATOM 1031 N N . THR A 1 130 ? 8.875 0.838 -7.012 1 97.5 130 THR A N 1
ATOM 1032 C CA . THR A 1 130 ? 8.992 -0.584 -7.312 1 97.5 130 THR A CA 1
ATOM 1033 C C . THR A 1 130 ? 8.906 -0.828 -8.82 1 97.5 130 THR A C 1
ATOM 1035 O O . THR A 1 130 ? 8.164 -0.138 -9.523 1 97.5 130 THR A O 1
ATOM 1038 N N . TYR A 1 131 ? 9.656 -1.825 -9.25 1 97.5 131 TYR A N 1
ATOM 1039 C CA . TYR A 1 131 ? 9.758 -2.045 -10.695 1 97.5 131 TYR A CA 1
ATOM 1040 C C . TYR A 1 131 ? 10.297 -3.438 -10.992 1 97.5 131 TYR A C 1
ATOM 1042 O O . TYR A 1 131 ? 10.812 -4.121 -10.109 1 97.5 131 TYR A O 1
ATOM 1050 N N . ILE A 1 132 ? 10.047 -3.889 -12.188 1 96.06 132 ILE A N 1
ATOM 1051 C CA . ILE A 1 132 ? 10.727 -5.059 -12.734 1 96.06 132 ILE A CA 1
ATOM 1052 C C . ILE A 1 132 ? 12 -4.625 -13.453 1 96.06 132 ILE A C 1
ATOM 1054 O O . ILE A 1 132 ? 11.945 -3.895 -14.453 1 96.06 132 ILE A O 1
ATOM 1058 N N . ASP A 1 133 ? 13.078 -5.117 -12.93 1 96.81 133 ASP A N 1
ATOM 1059 C CA . ASP A 1 133 ? 14.336 -4.613 -13.469 1 96.81 133 ASP A CA 1
ATOM 1060 C C . ASP A 1 133 ? 14.695 -5.309 -14.781 1 96.81 133 ASP A C 1
ATOM 1062 O O . ASP A 1 133 ? 13.914 -6.109 -15.297 1 96.81 133 ASP A O 1
ATOM 1066 N N . ALA A 1 134 ? 15.781 -4.918 -15.375 1 95.25 134 ALA A N 1
ATOM 1067 C CA . ALA A 1 134 ? 16.188 -5.398 -16.703 1 95.25 134 ALA A CA 1
ATOM 1068 C C . ALA A 1 134 ? 16.359 -6.914 -16.703 1 95.25 134 ALA A C 1
ATOM 1070 O O . ALA A 1 134 ? 16.188 -7.562 -17.734 1 95.25 134 ALA A O 1
ATOM 1071 N N . GLU A 1 135 ? 16.547 -7.512 -15.57 1 93.62 135 GLU A N 1
ATOM 1072 C CA . GLU A 1 135 ? 16.75 -8.953 -15.453 1 93.62 135 GLU A CA 1
ATOM 1073 C C . GLU A 1 135 ? 15.445 -9.664 -15.102 1 93.62 135 GLU A C 1
ATOM 1075 O O . GLU A 1 135 ? 15.43 -10.883 -14.914 1 93.62 135 GLU A O 1
ATOM 1080 N N . GLY A 1 136 ? 14.398 -8.984 -14.938 1 91.25 136 GLY A N 1
ATOM 1081 C CA . GLY A 1 136 ? 13.094 -9.586 -14.68 1 91.25 136 GLY A CA 1
ATOM 1082 C C . GLY A 1 136 ? 12.797 -9.742 -13.195 1 91.25 136 GLY A C 1
ATOM 1083 O O . GLY A 1 136 ? 11.828 -10.406 -12.82 1 91.25 136 GLY A O 1
ATOM 1084 N N . ARG A 1 137 ? 13.633 -9.102 -12.367 1 93.06 137 ARG A N 1
ATOM 1085 C CA . ARG A 1 137 ? 13.445 -9.195 -10.922 1 93.06 137 ARG A CA 1
ATOM 1086 C C . ARG A 1 137 ? 12.578 -8.055 -10.414 1 93.06 137 ARG A C 1
ATOM 1088 O O . ARG A 1 137 ? 12.688 -6.918 -10.883 1 93.06 137 ARG A O 1
ATOM 1095 N N . TYR A 1 138 ? 11.742 -8.398 -9.398 1 93.94 138 TYR A N 1
ATOM 1096 C CA . TYR A 1 138 ? 11.047 -7.34 -8.68 1 93.94 138 TYR A CA 1
ATOM 1097 C C . TYR A 1 138 ? 12.008 -6.574 -7.777 1 93.94 138 TYR A C 1
ATOM 1099 O O . TYR A 1 138 ? 12.672 -7.172 -6.93 1 93.94 138 TYR A O 1
ATOM 1107 N N . SER A 1 139 ? 12.07 -5.254 -7.988 1 96.38 139 SER A N 1
ATOM 1108 C CA . SER A 1 139 ? 13.102 -4.465 -7.328 1 96.38 139 SER A CA 1
ATOM 1109 C C . SER A 1 139 ? 12.523 -3.199 -6.707 1 96.38 139 SER A C 1
ATOM 1111 O O . SER A 1 139 ? 11.453 -2.738 -7.113 1 96.38 139 SER A O 1
ATOM 1113 N N . PHE A 1 140 ? 13.25 -2.734 -5.68 1 96.94 140 PHE A N 1
ATOM 1114 C CA . PHE A 1 140 ? 12.938 -1.49 -4.984 1 96.94 140 PHE A CA 1
ATOM 1115 C C . PHE A 1 140 ? 14.016 -0.442 -5.246 1 96.94 140 PHE A C 1
ATOM 1117 O O . PHE A 1 140 ? 15.203 -0.759 -5.262 1 96.94 140 PHE A O 1
ATOM 1124 N N . TYR A 1 141 ? 13.609 0.775 -5.418 1 98.25 141 TYR A N 1
ATOM 1125 C CA . TYR A 1 141 ? 14.484 1.926 -5.621 1 98.25 141 TYR A CA 1
ATOM 1126 C C . TYR A 1 141 ? 14.023 3.113 -4.781 1 98.25 141 TYR A C 1
ATOM 1128 O O . TYR A 1 141 ? 12.852 3.502 -4.832 1 98.25 141 TYR A O 1
ATOM 1136 N N . TYR A 1 142 ? 14.945 3.684 -3.984 1 98.31 142 TYR A N 1
ATOM 1137 C CA . TYR A 1 142 ? 14.586 4.75 -3.059 1 98.31 142 TYR A CA 1
ATOM 1138 C C . TYR A 1 142 ? 15.312 6.043 -3.406 1 98.31 142 TYR A C 1
ATOM 1140 O O . TYR A 1 142 ? 16.531 6.047 -3.588 1 98.31 142 TYR A O 1
ATOM 1148 N N . LEU A 1 143 ? 14.57 7.074 -3.455 1 98.88 143 LEU A N 1
ATOM 1149 C CA . LEU A 1 143 ? 15.078 8.406 -3.764 1 98.88 143 LEU A CA 1
ATOM 1150 C C . LEU A 1 143 ? 14.734 9.391 -2.65 1 98.88 143 LEU A C 1
ATOM 1152 O O . LEU A 1 143 ? 13.664 9.305 -2.053 1 98.88 143 LEU A O 1
ATOM 1156 N N . HIS A 1 144 ? 15.617 10.344 -2.432 1 98.75 144 HIS A N 1
ATOM 1157 C CA . HIS A 1 144 ? 15.289 11.453 -1.546 1 98.75 144 HIS A CA 1
ATOM 1158 C C . HIS A 1 144 ? 14.156 12.305 -2.123 1 98.75 144 HIS A C 1
ATOM 1160 O O . HIS A 1 144 ? 14.164 12.625 -3.311 1 98.75 144 HIS A O 1
ATOM 1166 N N . PHE A 1 145 ? 13.281 12.664 -1.322 1 98.81 145 PHE A N 1
ATOM 1167 C CA . PHE A 1 145 ? 12.148 13.461 -1.775 1 98.81 145 PHE A CA 1
ATOM 1168 C C . PHE A 1 145 ? 12.609 14.828 -2.254 1 98.81 145 PHE A C 1
ATOM 1170 O O . PHE A 1 145 ? 12.148 15.32 -3.285 1 98.81 145 PHE A O 1
ATOM 1177 N N . ALA A 1 146 ? 13.516 15.398 -1.558 1 98.44 146 ALA A N 1
ATOM 1178 C CA . ALA A 1 146 ? 13.867 16.812 -1.744 1 98.44 146 ALA A CA 1
ATOM 1179 C C . ALA A 1 146 ? 14.516 17.031 -3.107 1 98.44 146 ALA A C 1
ATOM 1181 O O . ALA A 1 146 ? 14.188 18 -3.807 1 98.44 146 ALA A O 1
ATOM 1182 N N . ASP A 1 147 ? 15.398 16.031 -3.51 1 98.38 147 ASP A N 1
ATOM 1183 C CA . ASP A 1 147 ? 16.172 16.359 -4.703 1 98.38 147 ASP A CA 1
ATOM 1184 C C . ASP A 1 147 ? 16.312 15.141 -5.617 1 98.38 147 ASP A C 1
ATOM 1186 O O . ASP A 1 147 ? 16.969 15.203 -6.656 1 98.38 147 ASP A O 1
ATOM 1190 N N . GLY A 1 148 ? 15.797 14.047 -5.223 1 98.62 148 GLY A N 1
ATOM 1191 C CA . GLY A 1 148 ? 15.828 12.859 -6.07 1 98.62 148 GLY A CA 1
ATOM 1192 C C . GLY A 1 148 ? 17.141 12.102 -5.984 1 98.62 148 GLY A C 1
ATOM 1193 O O . GLY A 1 148 ? 17.391 11.195 -6.777 1 98.62 148 GLY A O 1
ATOM 1194 N N . ALA A 1 149 ? 17.906 12.461 -4.996 1 98.69 149 ALA A N 1
ATOM 1195 C CA . ALA A 1 149 ? 19.156 11.727 -4.816 1 98.69 149 ALA A CA 1
ATOM 1196 C C . ALA A 1 149 ? 18.891 10.273 -4.449 1 98.69 149 ALA A C 1
ATOM 1198 O O . ALA A 1 149 ? 17.984 9.977 -3.674 1 98.69 149 ALA A O 1
ATOM 1199 N N . PHE A 1 150 ? 19.828 9.414 -4.926 1 98.62 150 PHE A N 1
ATOM 1200 C CA . PHE A 1 150 ? 19.719 7.98 -4.672 1 98.62 150 PHE A CA 1
ATOM 1201 C C . PHE A 1 150 ? 19.969 7.668 -3.201 1 98.62 150 PHE A C 1
ATOM 1203 O O . PHE A 1 150 ? 20.922 8.164 -2.609 1 98.62 150 PHE A O 1
ATOM 1210 N N . LEU A 1 151 ? 19.094 6.852 -2.623 1 97.62 151 LEU A N 1
ATOM 1211 C CA . LEU A 1 151 ? 19.266 6.449 -1.23 1 97.62 151 LEU A CA 1
ATOM 1212 C C . LEU A 1 151 ? 19.688 4.992 -1.132 1 97.62 151 LEU A C 1
ATOM 1214 O O . LEU A 1 151 ? 20.75 4.688 -0.569 1 97.62 151 LEU A O 1
ATOM 1218 N N . LYS A 1 152 ? 18.922 4.133 -1.614 1 96.31 152 LYS A N 1
ATOM 1219 C CA . LYS A 1 152 ? 19.188 2.697 -1.563 1 96.31 152 LYS A CA 1
ATOM 1220 C C . LYS A 1 152 ? 18.344 1.94 -2.584 1 96.31 152 LYS A C 1
ATOM 1222 O O . LYS A 1 152 ? 17.438 2.516 -3.203 1 96.31 152 LYS A O 1
ATOM 1227 N N . ARG A 1 153 ? 18.688 0.681 -2.828 1 96.12 153 ARG A N 1
ATOM 1228 C CA . ARG A 1 153 ? 17.938 -0.19 -3.723 1 96.12 153 ARG A CA 1
ATOM 1229 C C . ARG A 1 153 ? 18 -1.641 -3.26 1 96.12 153 ARG A C 1
ATOM 1231 O O . ARG A 1 153 ? 18.953 -2.043 -2.6 1 96.12 153 ARG A O 1
ATOM 1238 N N . TYR A 1 154 ? 16.938 -2.348 -3.578 1 94 154 TYR A N 1
ATOM 1239 C CA . TYR A 1 154 ? 16.859 -3.777 -3.309 1 94 154 TYR A CA 1
ATOM 1240 C C . TYR A 1 154 ? 16.328 -4.531 -4.52 1 94 154 TYR A C 1
ATOM 1242 O O . TYR A 1 154 ? 15.422 -4.051 -5.215 1 94 154 TYR A O 1
ATOM 1250 N N . SER A 1 155 ? 16.891 -5.672 -4.77 1 91.75 155 SER A N 1
ATOM 1251 C CA . SER A 1 155 ? 16.391 -6.57 -5.809 1 91.75 155 SER A CA 1
ATOM 1252 C C . SER A 1 155 ? 16.266 -7.996 -5.285 1 91.75 155 SER A C 1
ATOM 1254 O O . SER A 1 155 ? 17.109 -8.469 -4.531 1 91.75 155 SER A O 1
ATOM 1256 N N . PHE A 1 156 ? 15.102 -8.586 -5.652 1 84.5 156 PHE A N 1
ATOM 1257 C CA . PHE A 1 156 ? 14.906 -9.945 -5.18 1 84.5 156 PHE A CA 1
ATOM 1258 C C . PHE A 1 156 ? 15.188 -10.953 -6.289 1 84.5 156 PHE A C 1
ATOM 1260 O O . PHE A 1 156 ? 14.891 -10.695 -7.457 1 84.5 156 PHE A O 1
ATOM 1267 N N . GLN A 1 157 ? 16.016 -11.914 -5.93 1 66.31 157 GLN A N 1
ATOM 1268 C CA . GLN A 1 157 ? 16.453 -12.914 -6.902 1 66.31 157 GLN A CA 1
ATOM 1269 C C . GLN A 1 157 ? 15.281 -13.797 -7.332 1 66.31 157 GLN A C 1
ATOM 1271 O O . GLN A 1 157 ? 14.414 -14.125 -6.523 1 66.31 157 GLN A O 1
ATOM 1276 N N . GLN A 1 158 ? 15.047 -13.914 -8.672 1 59.59 158 GLN A N 1
ATOM 1277 C CA . GLN A 1 158 ? 14.133 -14.898 -9.25 1 59.59 158 GLN A CA 1
ATOM 1278 C C . GLN A 1 158 ? 14.555 -16.312 -8.898 1 59.59 158 GLN A C 1
ATOM 1280 O O . GLN A 1 158 ? 15.742 -16.578 -8.688 1 59.59 158 GLN A O 1
ATOM 1285 N N . MET B 1 1 ? 10.727 -15.477 52.094 1 46.47 1 MET B N 1
ATOM 1286 C CA . MET B 1 1 ? 9.625 -14.656 51.594 1 46.47 1 MET B CA 1
ATOM 1287 C C . MET B 1 1 ? 10.133 -13.617 50.594 1 46.47 1 MET B C 1
ATOM 1289 O O . MET B 1 1 ? 9.43 -13.25 49.656 1 46.47 1 MET B O 1
ATOM 1293 N N . LYS B 1 2 ? 11.359 -13.148 50.875 1 57.66 2 LYS B N 1
ATOM 1294 C CA . LYS B 1 2 ? 11.977 -12.055 50.156 1 57.66 2 LYS B CA 1
ATOM 1295 C C . LYS B 1 2 ? 12.367 -12.492 48.719 1 57.66 2 LYS B C 1
ATOM 1297 O O . LYS B 1 2 ? 12.25 -11.719 47.781 1 57.66 2 LYS B O 1
ATOM 1302 N N . LYS B 1 3 ? 12.695 -13.742 48.594 1 60.44 3 LYS B N 1
ATOM 1303 C CA . LYS B 1 3 ? 13.172 -14.242 47.312 1 60.44 3 LYS B CA 1
ATOM 1304 C C . LYS B 1 3 ? 12.008 -14.422 46.312 1 60.44 3 LYS B C 1
ATOM 1306 O O . LYS B 1 3 ? 12.148 -14.148 45.125 1 60.44 3 LYS B O 1
ATOM 1311 N N . TRP B 1 4 ? 10.852 -14.789 46.844 1 61.91 4 TRP B N 1
ATOM 1312 C CA . TRP B 1 4 ? 9.672 -14.977 46 1 61.91 4 TRP B CA 1
ATOM 1313 C C . TRP B 1 4 ? 9.188 -13.648 45.438 1 61.91 4 TRP B C 1
ATOM 1315 O O . TRP B 1 4 ? 8.703 -13.594 44.281 1 61.91 4 TRP B O 1
ATOM 1325 N N . GLY B 1 5 ? 9.508 -12.617 46.188 1 63.84 5 GLY B N 1
ATOM 1326 C CA . GLY B 1 5 ? 9.133 -11.289 45.719 1 63.84 5 GLY B CA 1
ATOM 1327 C C . GLY B 1 5 ? 9.891 -10.844 44.5 1 63.84 5 GLY B C 1
ATOM 1328 O O . GLY B 1 5 ? 9.312 -10.273 43.562 1 63.84 5 GLY B O 1
ATOM 1329 N N . TRP B 1 6 ? 11.148 -11.281 44.5 1 72.69 6 TRP B N 1
ATOM 1330 C CA . TRP B 1 6 ? 11.992 -10.906 43.375 1 72.69 6 TRP B CA 1
ATOM 1331 C C . TRP B 1 6 ? 11.562 -11.625 42.125 1 72.69 6 TRP B C 1
ATOM 1333 O O . TRP B 1 6 ? 11.547 -11.039 41.031 1 72.69 6 TRP B O 1
ATOM 1343 N N . PHE B 1 7 ? 11.141 -12.82 42.312 1 69.19 7 PHE B N 1
ATOM 1344 C CA . PHE B 1 7 ? 10.688 -13.602 41.156 1 69.19 7 PHE B CA 1
ATOM 1345 C C . PHE B 1 7 ? 9.391 -13.039 40.594 1 69.19 7 PHE B C 1
ATOM 1347 O O . PHE B 1 7 ? 9.203 -12.977 39.375 1 69.19 7 PHE B O 1
ATOM 1354 N N . THR B 1 8 ? 8.547 -12.578 41.469 1 70.25 8 THR B N 1
ATOM 1355 C CA . THR B 1 8 ? 7.285 -11.984 41.031 1 70.25 8 THR B CA 1
ATOM 1356 C C . THR B 1 8 ? 7.539 -10.664 40.312 1 70.25 8 THR B C 1
ATOM 1358 O O . THR B 1 8 ? 6.895 -10.383 39.281 1 70.25 8 THR B O 1
ATOM 1361 N N . LEU B 1 9 ? 8.477 -9.93 40.844 1 72.69 9 LEU B N 1
ATOM 1362 C CA . LEU B 1 9 ? 8.812 -8.664 40.188 1 72.69 9 LEU B CA 1
ATOM 1363 C C . LEU B 1 9 ? 9.414 -8.891 38.812 1 72.69 9 LEU B C 1
ATOM 1365 O O . LEU B 1 9 ? 9.07 -8.188 37.875 1 72.69 9 LEU B O 1
ATOM 1369 N N . LEU B 1 10 ? 10.266 -9.852 38.75 1 71.19 10 LEU B N 1
ATOM 1370 C CA . LEU B 1 10 ? 10.883 -10.18 37.469 1 71.19 10 LEU B CA 1
ATOM 1371 C C . LEU B 1 10 ? 9.836 -10.68 36.469 1 71.19 10 LEU B C 1
ATOM 1373 O O . LEU B 1 10 ? 9.883 -10.344 35.312 1 71.19 10 LEU B O 1
ATOM 1377 N N . PHE B 1 11 ? 8.898 -11.406 37.031 1 70.12 11 PHE B N 1
ATOM 1378 C CA . PHE B 1 11 ? 7.824 -11.93 36.188 1 70.12 11 PHE B CA 1
ATOM 1379 C C . PHE B 1 11 ? 6.953 -10.805 35.656 1 70.12 11 PHE B C 1
ATOM 1381 O O . PHE B 1 11 ? 6.637 -10.758 34.469 1 70.12 11 PHE B O 1
ATOM 1388 N N . PHE B 1 12 ? 6.566 -9.875 36.469 1 70.38 12 PHE B N 1
ATOM 1389 C CA . PHE B 1 12 ? 5.738 -8.758 36.031 1 70.38 12 PHE B CA 1
ATOM 1390 C C . PHE B 1 12 ? 6.508 -7.848 35.094 1 70.38 12 PHE B C 1
ATOM 1392 O O . PHE B 1 12 ? 5.949 -7.348 34.125 1 70.38 12 PHE B O 1
ATOM 1399 N N . GLY B 1 13 ? 7.781 -7.574 35.344 1 70.19 13 GLY B N 1
ATOM 1400 C CA . GLY B 1 13 ? 8.609 -6.82 34.438 1 70.19 13 GLY B CA 1
ATOM 1401 C C . GLY B 1 13 ? 8.672 -7.438 33.031 1 70.19 13 GLY B C 1
ATOM 1402 O O . GLY B 1 13 ? 8.586 -6.73 32.031 1 70.19 13 GLY B O 1
ATOM 1403 N N . PHE B 1 14 ? 8.828 -8.688 33.094 1 69.19 14 PHE B N 1
ATOM 1404 C CA . PHE B 1 14 ? 8.859 -9.422 31.828 1 69.19 14 PHE B CA 1
ATOM 1405 C C . PHE B 1 14 ? 7.527 -9.297 31.109 1 69.19 14 PHE B C 1
ATOM 1407 O O . PHE B 1 14 ? 7.492 -9.109 29.891 1 69.19 14 PHE B O 1
ATOM 1414 N N . LEU B 1 15 ? 6.438 -9.406 31.797 1 65.5 15 LEU B N 1
ATOM 1415 C CA . LEU B 1 15 ? 5.117 -9.266 31.203 1 65.5 15 LEU B CA 1
ATOM 1416 C C . LEU B 1 15 ? 4.938 -7.879 30.594 1 65.5 15 LEU B C 1
ATOM 1418 O O . LEU B 1 15 ? 4.387 -7.742 29.5 1 65.5 15 LEU B O 1
ATOM 1422 N N . ILE B 1 16 ? 5.359 -6.891 31.219 1 63.91 16 ILE B N 1
ATOM 1423 C CA . ILE B 1 16 ? 5.277 -5.52 30.719 1 63.91 16 ILE B CA 1
ATOM 1424 C C . ILE B 1 16 ? 6.137 -5.367 29.469 1 63.91 16 ILE B C 1
ATOM 1426 O O . ILE B 1 16 ? 5.711 -4.758 28.484 1 63.91 16 ILE B O 1
ATOM 1430 N N . TRP B 1 17 ? 7.309 -5.84 29.484 1 61.72 17 TRP B N 1
ATOM 1431 C CA . TRP B 1 17 ? 8.203 -5.785 28.328 1 61.72 17 TRP B CA 1
ATOM 1432 C C . TRP B 1 17 ? 7.582 -6.477 27.125 1 61.72 17 TRP B C 1
ATOM 1434 O O . TRP B 1 17 ? 7.637 -5.957 26 1 61.72 17 TRP B O 1
ATOM 1444 N N . GLN B 1 18 ? 7.016 -7.527 27.359 1 57.56 18 GLN B N 1
ATOM 1445 C CA . GLN B 1 18 ? 6.359 -8.266 26.281 1 57.56 18 GLN B CA 1
ATOM 1446 C C . GLN B 1 18 ? 5.176 -7.48 25.719 1 57.56 18 GLN B C 1
ATOM 1448 O O . GLN B 1 18 ? 4.941 -7.48 24.5 1 57.56 18 GLN B O 1
ATOM 1453 N N . ALA B 1 19 ? 4.453 -6.996 26.594 1 55.44 19 ALA B N 1
ATOM 1454 C CA . ALA B 1 19 ? 3.34 -6.164 26.141 1 55.44 19 ALA B CA 1
ATOM 1455 C C . ALA B 1 19 ? 3.832 -5.035 25.25 1 55.44 19 ALA B C 1
ATOM 1457 O O . ALA B 1 19 ? 3.213 -4.734 24.219 1 55.44 19 ALA B O 1
ATOM 1458 N N . TRP B 1 20 ? 4.855 -4.426 25.625 1 53.31 20 TRP B N 1
ATOM 1459 C CA . TRP B 1 20 ? 5.441 -3.352 24.828 1 53.31 20 TRP B CA 1
ATOM 1460 C C . TRP B 1 20 ? 6.008 -3.893 23.516 1 53.31 20 TRP B C 1
ATOM 1462 O O . TRP B 1 20 ? 5.867 -3.266 22.469 1 53.31 20 TRP B O 1
ATOM 1472 N N . SER B 1 21 ? 6.668 -4.996 23.656 1 52.22 21 SER B N 1
ATOM 1473 C CA . SER B 1 21 ? 7.281 -5.59 22.469 1 52.22 21 SER B CA 1
ATOM 1474 C C . SER B 1 21 ? 6.227 -6.012 21.453 1 52.22 21 SER B C 1
ATOM 1476 O O . SER B 1 21 ? 6.457 -5.938 20.25 1 52.22 21 SER B O 1
ATOM 1478 N N . ILE B 1 22 ? 5.125 -6.488 22.047 1 48.94 22 ILE B N 1
ATOM 1479 C CA . ILE B 1 22 ? 4.027 -6.887 21.172 1 48.94 22 ILE B CA 1
ATOM 1480 C C . ILE B 1 22 ? 3.523 -5.676 20.391 1 48.94 22 ILE B C 1
ATOM 1482 O O . ILE B 1 22 ? 3.201 -5.785 19.203 1 48.94 22 ILE B O 1
ATOM 1486 N N . TYR B 1 23 ? 3.42 -4.672 21.141 1 47.53 23 TYR B N 1
ATOM 1487 C CA . TYR B 1 23 ? 2.91 -3.488 20.453 1 47.53 23 TYR B CA 1
ATOM 1488 C C . TYR B 1 23 ? 3.838 -3.074 19.312 1 47.53 23 TYR B C 1
ATOM 1490 O O . TYR B 1 23 ? 3.379 -2.582 18.281 1 47.53 23 TYR B O 1
ATOM 1498 N N . ASP B 1 24 ? 5.074 -3.303 19.625 1 44.31 24 ASP B N 1
ATOM 1499 C CA . ASP B 1 24 ? 6.012 -2.844 18.594 1 44.31 24 ASP B CA 1
ATOM 1500 C C . ASP B 1 24 ? 6.102 -3.846 17.453 1 44.31 24 ASP B C 1
ATOM 1502 O O . ASP B 1 24 ? 7.191 -4.121 16.953 1 44.31 24 ASP B O 1
ATOM 1506 N N . GLU B 1 25 ? 5.145 -4.754 17.406 1 43.47 25 GLU B N 1
ATOM 1507 C CA . GLU B 1 25 ? 5.293 -5.684 16.297 1 43.47 25 GLU B CA 1
ATOM 1508 C C . GLU B 1 25 ? 5.469 -4.941 14.977 1 43.47 25 GLU B C 1
ATOM 1510 O O . GLU B 1 25 ? 4.641 -4.102 14.617 1 43.47 25 GLU B O 1
ATOM 1515 N N . ALA B 1 26 ? 6.656 -4.988 14.594 1 45.22 26 ALA B N 1
ATOM 1516 C CA . ALA B 1 26 ? 7.254 -4.418 13.391 1 45.22 26 ALA B CA 1
ATOM 1517 C C . ALA B 1 26 ? 6.48 -4.832 12.141 1 45.22 26 ALA B C 1
ATOM 1519 O O . ALA B 1 26 ? 6.199 -6.016 11.938 1 45.22 26 ALA B O 1
ATOM 1520 N N . MET B 1 27 ? 5.348 -4.242 11.758 1 52 27 MET B N 1
ATOM 1521 C CA . MET B 1 27 ? 4.938 -4.414 10.367 1 52 27 MET B CA 1
ATOM 1522 C C . MET B 1 27 ? 6.102 -4.898 9.508 1 52 27 MET B C 1
ATOM 1524 O O . MET B 1 27 ? 7.191 -4.332 9.562 1 52 27 MET B O 1
ATOM 1528 N N . ALA B 1 28 ? 5.977 -6.289 9.156 1 58.72 28 ALA B N 1
ATOM 1529 C CA . ALA B 1 28 ? 7.02 -6.617 8.188 1 58.72 28 ALA B CA 1
ATOM 1530 C C . ALA B 1 28 ? 7.133 -5.539 7.113 1 58.72 28 ALA B C 1
ATOM 1532 O O . ALA B 1 28 ? 6.125 -5.055 6.602 1 58.72 28 ALA B O 1
ATOM 1533 N N . SER B 1 29 ? 8.234 -5.191 6.961 1 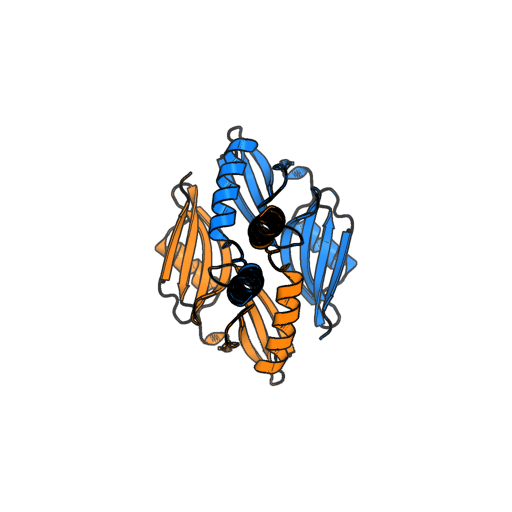80.62 29 SER B N 1
ATOM 1534 C CA . SER B 1 29 ? 8.43 -4.234 5.875 1 80.62 29 SER B CA 1
ATOM 1535 C C . SER B 1 29 ? 7.867 -4.773 4.562 1 80.62 29 SER B C 1
ATOM 1537 O O . SER B 1 29 ? 7.859 -5.988 4.336 1 80.62 29 SER B O 1
ATOM 1539 N N . LYS B 1 30 ? 7.094 -3.996 3.908 1 87.62 30 LYS B N 1
ATOM 1540 C CA . LYS B 1 30 ? 6.586 -4.34 2.584 1 87.62 30 LYS B CA 1
ATOM 1541 C C . LYS B 1 30 ? 7.605 -5.156 1.796 1 87.62 30 LYS B C 1
ATOM 1543 O O . LYS B 1 30 ? 7.25 -6.129 1.129 1 87.62 30 LYS B O 1
ATOM 1548 N N . ARG B 1 31 ? 8.828 -4.887 1.97 1 89.19 31 ARG B N 1
ATOM 1549 C CA . ARG B 1 31 ? 9.883 -5.543 1.201 1 89.19 31 ARG B CA 1
ATOM 1550 C C . ARG B 1 31 ? 9.977 -7.023 1.552 1 89.19 31 ARG B C 1
ATOM 1552 O O . ARG B 1 31 ? 9.984 -7.879 0.662 1 89.19 31 ARG B O 1
ATOM 1559 N N . LEU B 1 32 ? 10.039 -7.312 2.787 1 87 32 LEU B N 1
ATOM 1560 C CA . LEU B 1 32 ? 10.172 -8.695 3.229 1 87 32 LEU B CA 1
ATOM 1561 C C . LEU B 1 32 ? 8.898 -9.492 2.918 1 87 32 LEU B C 1
ATOM 1563 O O . LEU B 1 32 ? 8.977 -10.656 2.52 1 87 32 LEU B O 1
ATOM 1567 N N . MET B 1 33 ? 7.844 -8.836 3.094 1 89.5 33 MET B N 1
ATOM 1568 C CA . MET B 1 33 ? 6.566 -9.477 2.795 1 89.5 33 MET B CA 1
ATOM 1569 C C . MET B 1 33 ? 6.488 -9.875 1.325 1 89.5 33 MET B C 1
ATOM 1571 O O . MET B 1 33 ? 6.098 -11 1.002 1 89.5 33 MET B O 1
ATOM 1575 N N . VAL B 1 34 ? 6.883 -8.984 0.462 1 93.38 34 VAL B N 1
ATOM 1576 C CA . VAL B 1 34 ? 6.781 -9.234 -0.972 1 93.38 34 VAL B CA 1
ATOM 1577 C C . VAL B 1 34 ? 7.797 -10.305 -1.381 1 93.38 34 VAL B C 1
ATOM 1579 O O . VAL B 1 34 ? 7.496 -11.172 -2.203 1 93.38 34 VAL B O 1
ATOM 1582 N N . GLU B 1 35 ? 8.977 -10.266 -0.794 1 91.44 35 GLU B N 1
ATOM 1583 C CA . GLU B 1 35 ? 10 -11.258 -1.098 1 91.44 35 GLU B CA 1
ATOM 1584 C C . GLU B 1 35 ? 9.508 -12.672 -0.766 1 91.44 35 GLU B C 1
ATOM 1586 O O . GLU B 1 35 ? 9.617 -13.578 -1.589 1 91.44 35 GLU B O 1
ATOM 1591 N N . HIS B 1 36 ? 9 -12.812 0.347 1 91.88 36 HIS B N 1
ATOM 1592 C CA . HIS B 1 36 ? 8.484 -14.109 0.766 1 91.88 36 HIS B CA 1
ATOM 1593 C C . HIS B 1 36 ? 7.297 -14.531 -0.093 1 91.88 36 HIS B C 1
ATOM 1595 O O . HIS B 1 36 ? 7.18 -15.703 -0.464 1 91.88 36 HIS B O 1
ATOM 1601 N N . ALA B 1 37 ? 6.461 -13.617 -0.328 1 95.56 37 ALA B N 1
ATOM 1602 C CA . ALA B 1 37 ? 5.281 -13.906 -1.134 1 95.56 37 ALA B CA 1
ATOM 1603 C C . ALA B 1 37 ? 5.668 -14.359 -2.539 1 95.56 37 ALA B C 1
ATOM 1605 O O . ALA B 1 37 ? 5.031 -15.242 -3.115 1 95.56 37 ALA B O 1
ATOM 1606 N N . LEU B 1 38 ? 6.656 -13.688 -3.084 1 95.44 38 LEU B N 1
ATOM 1607 C CA . LEU B 1 38 ? 7.094 -14.039 -4.43 1 95.44 38 LEU B CA 1
ATOM 1608 C C . LEU B 1 38 ? 7.59 -15.484 -4.48 1 95.44 38 LEU B C 1
ATOM 1610 O O . LEU B 1 38 ? 7.254 -16.219 -5.406 1 95.44 38 LEU B O 1
ATOM 1614 N N . ALA B 1 39 ? 8.367 -15.906 -3.52 1 93.62 39 ALA B N 1
ATOM 1615 C CA . ALA B 1 39 ? 8.852 -17.281 -3.441 1 93.62 39 ALA B CA 1
ATOM 1616 C C . ALA B 1 39 ? 7.688 -18.266 -3.371 1 93.62 39 ALA B C 1
ATOM 1618 O O . ALA B 1 39 ? 7.68 -19.281 -4.074 1 93.62 39 ALA B O 1
ATOM 1619 N N . ARG B 1 40 ? 6.754 -17.938 -2.609 1 95.69 40 ARG B N 1
ATOM 1620 C CA . ARG B 1 40 ? 5.594 -18.812 -2.453 1 95.69 40 ARG B CA 1
ATOM 1621 C C . ARG B 1 40 ? 4.762 -18.859 -3.73 1 95.69 40 ARG B C 1
ATOM 1623 O O . ARG B 1 40 ? 4.23 -19.906 -4.102 1 95.69 40 ARG B O 1
ATOM 1630 N N . ALA B 1 41 ? 4.621 -17.75 -4.391 1 96.81 41 ALA B N 1
ATOM 1631 C CA . ALA B 1 41 ? 3.871 -17.672 -5.641 1 96.81 41 ALA B CA 1
ATOM 1632 C C . ALA B 1 41 ? 4.535 -18.516 -6.73 1 96.81 41 ALA B C 1
ATOM 1634 O O . ALA B 1 41 ? 3.855 -19.172 -7.523 1 96.81 41 ALA B O 1
ATOM 1635 N N . LYS B 1 42 ? 5.816 -18.438 -6.762 1 95.75 42 LYS B N 1
ATOM 1636 C CA . LYS B 1 42 ? 6.562 -19.25 -7.723 1 95.75 42 LYS B CA 1
ATOM 1637 C C . LYS B 1 42 ? 6.367 -20.734 -7.457 1 95.75 42 LYS B C 1
ATOM 1639 O O . LYS B 1 42 ? 6.141 -21.516 -8.391 1 95.75 42 LYS B O 1
ATOM 1644 N N . GLU B 1 43 ? 6.41 -21.109 -6.238 1 94.69 43 GLU B N 1
ATOM 1645 C CA . GLU B 1 43 ? 6.289 -22.516 -5.852 1 94.69 43 GLU B CA 1
ATOM 1646 C C . GLU B 1 43 ? 4.859 -23.016 -6.051 1 94.69 43 GLU B C 1
ATOM 1648 O O . GLU B 1 43 ? 4.648 -24.078 -6.637 1 94.69 43 GLU B O 1
ATOM 1653 N N . ALA B 1 44 ? 3.918 -22.266 -5.68 1 95.25 44 ALA B N 1
ATOM 1654 C CA . ALA B 1 44 ? 2.531 -22.719 -5.629 1 95.25 44 ALA B CA 1
ATOM 1655 C C . ALA B 1 44 ? 1.857 -22.578 -6.992 1 95.25 44 ALA B C 1
ATOM 1657 O O . ALA B 1 44 ? 0.995 -23.375 -7.355 1 95.25 44 ALA B O 1
ATOM 1658 N N . ALA B 1 45 ? 2.232 -21.531 -7.797 1 96.06 45 ALA B N 1
ATOM 1659 C CA . ALA B 1 45 ? 1.487 -21.203 -9.016 1 96.06 45 ALA B CA 1
ATOM 1660 C C . ALA B 1 45 ? 2.389 -21.281 -10.242 1 96.06 45 ALA B C 1
ATOM 1662 O O . ALA B 1 45 ? 1.915 -21.156 -11.375 1 96.06 45 ALA B O 1
ATOM 1663 N N . GLY B 1 46 ? 3.666 -21.438 -10.055 1 96.44 46 GLY B N 1
ATOM 1664 C CA . GLY B 1 46 ? 4.59 -21.391 -11.172 1 96.44 46 GLY B CA 1
ATOM 1665 C C . GLY B 1 46 ? 4.695 -20.016 -11.805 1 96.44 46 GLY B C 1
ATOM 1666 O O . GLY B 1 46 ? 4.855 -19.891 -13.023 1 96.44 46 GLY B O 1
ATOM 1667 N N . LEU B 1 47 ? 4.523 -19 -11.031 1 96.44 47 LEU B N 1
ATOM 1668 C CA . LEU B 1 47 ? 4.609 -17.641 -11.531 1 96.44 47 LEU B CA 1
ATOM 1669 C C . LEU B 1 47 ? 5.98 -17.359 -12.133 1 96.44 47 LEU B C 1
ATOM 1671 O O . LEU B 1 47 ? 7.008 -17.609 -11.5 1 96.44 47 LEU B O 1
ATOM 1675 N N . ALA B 1 48 ? 5.973 -16.875 -13.414 1 93.88 48 ALA B N 1
ATOM 1676 C CA . ALA B 1 48 ? 7.23 -16.688 -14.125 1 93.88 48 ALA B CA 1
ATOM 1677 C C . ALA B 1 48 ? 7.461 -15.211 -14.438 1 93.88 48 ALA B C 1
ATOM 1679 O O . ALA B 1 48 ? 8.586 -14.719 -14.344 1 93.88 48 ALA B O 1
ATOM 1680 N N . ASP B 1 49 ? 6.371 -14.555 -14.828 1 93.81 49 ASP B N 1
ATOM 1681 C CA . ASP B 1 49 ? 6.441 -13.141 -15.18 1 93.81 49 ASP B CA 1
ATOM 1682 C C . ASP B 1 49 ? 5.445 -12.328 -14.359 1 93.81 49 ASP B C 1
ATOM 1684 O O . ASP B 1 49 ? 4.254 -12.641 -14.328 1 93.81 49 ASP B O 1
ATOM 1688 N N . VAL B 1 50 ? 6.016 -11.297 -13.727 1 95.69 50 VAL B N 1
ATOM 1689 C CA . VAL B 1 50 ? 5.156 -10.445 -12.906 1 95.69 50 VAL B CA 1
ATOM 1690 C C . VAL B 1 50 ? 4.855 -9.148 -13.648 1 95.69 50 VAL B C 1
ATOM 1692 O O . VAL B 1 50 ? 5.77 -8.461 -14.109 1 95.69 50 VAL B O 1
ATOM 1695 N N . LYS B 1 51 ? 3.592 -8.82 -13.727 1 95.75 51 LYS B N 1
ATOM 1696 C CA . LYS B 1 51 ? 3.16 -7.602 -14.414 1 95.75 51 LYS B CA 1
ATOM 1697 C C . LYS B 1 51 ? 2.76 -6.52 -13.414 1 95.75 51 LYS B C 1
ATOM 1699 O O . LYS B 1 51 ? 3 -5.332 -13.641 1 95.75 51 LYS B O 1
ATOM 1704 N N . LYS B 1 52 ? 2.121 -6.906 -12.375 1 96.56 52 LYS B N 1
ATOM 1705 C CA . LYS B 1 52 ? 1.661 -5.984 -11.336 1 96.56 52 LYS B CA 1
ATOM 1706 C C . LYS B 1 52 ? 1.746 -6.625 -9.953 1 96.56 52 LYS B C 1
ATOM 1708 O O . LYS B 1 52 ? 1.594 -7.844 -9.82 1 96.56 52 LYS B O 1
ATOM 1713 N N . VAL B 1 53 ? 2.018 -5.773 -9.023 1 97.19 53 VAL B N 1
ATOM 1714 C CA . VAL B 1 53 ? 2.072 -6.227 -7.641 1 97.19 53 VAL B CA 1
ATOM 1715 C C . VAL B 1 53 ? 1.219 -5.309 -6.766 1 97.19 53 VAL B C 1
ATOM 1717 O O . VAL B 1 53 ? 1.334 -4.082 -6.84 1 97.19 53 VAL B O 1
ATOM 1720 N N . TYR B 1 54 ? 0.353 -5.914 -5.949 1 97.12 54 TYR B N 1
ATOM 1721 C CA . TYR B 1 54 ? -0.405 -5.207 -4.922 1 97.12 54 TYR B CA 1
ATOM 1722 C C . TYR B 1 54 ? -0.024 -5.699 -3.531 1 97.12 54 TYR B C 1
ATOM 1724 O O . TYR B 1 54 ? 0.19 -6.895 -3.322 1 97.12 54 TYR B O 1
ATOM 1732 N N . THR B 1 55 ? 0.095 -4.785 -2.639 1 94.44 55 THR B N 1
ATOM 1733 C CA . THR B 1 55 ? 0.181 -5.121 -1.222 1 94.44 55 THR B CA 1
ATOM 1734 C C . THR B 1 55 ? -1.057 -4.633 -0.474 1 94.44 55 THR B C 1
ATOM 1736 O O . THR B 1 55 ? -1.377 -3.443 -0.501 1 94.44 55 THR B O 1
ATOM 1739 N N . TYR B 1 56 ? -1.668 -5.559 0.116 1 95 56 TYR B N 1
ATOM 1740 C CA . TYR B 1 56 ? -2.918 -5.297 0.82 1 95 56 TYR B CA 1
ATOM 1741 C C . TYR B 1 56 ? -2.736 -5.434 2.326 1 95 56 TYR B C 1
ATOM 1743 O O . TYR B 1 56 ? -2.248 -6.461 2.809 1 95 56 TYR B O 1
ATOM 1751 N N . TYR B 1 57 ? -3.111 -4.41 3.043 1 91.25 57 TYR B N 1
ATOM 1752 C CA . TYR B 1 57 ? -3.014 -4.391 4.5 1 91.25 57 TYR B CA 1
ATOM 1753 C C . TYR B 1 57 ? -4.383 -4.203 5.137 1 91.25 57 TYR B C 1
ATOM 1755 O O . TYR B 1 57 ? -4.668 -3.15 5.715 1 91.25 57 TYR B O 1
ATOM 1763 N N . GLY B 1 58 ? -5.18 -5.254 5.074 1 89.5 58 GLY B N 1
ATOM 1764 C CA . GLY B 1 58 ? -6.461 -5.281 5.762 1 89.5 58 GLY B CA 1
ATOM 1765 C C . GLY B 1 58 ? -6.402 -5.973 7.109 1 89.5 58 GLY B C 1
ATOM 1766 O O . GLY B 1 58 ? -5.465 -5.762 7.879 1 89.5 58 GLY B O 1
ATOM 1767 N N . ASP B 1 59 ? -7.484 -6.75 7.375 1 82.69 59 ASP B N 1
ATOM 1768 C CA . ASP B 1 59 ? -7.441 -7.566 8.586 1 82.69 59 ASP B CA 1
ATOM 1769 C C . ASP B 1 59 ? -6.242 -8.508 8.57 1 82.69 59 ASP B C 1
ATOM 1771 O O . ASP B 1 59 ? -5.648 -8.781 9.609 1 82.69 59 ASP B O 1
ATOM 1775 N N . GLU B 1 60 ? -6 -8.961 7.406 1 84.12 60 GLU B N 1
ATOM 1776 C CA . GLU B 1 60 ? -4.781 -9.727 7.137 1 84.12 60 GLU B CA 1
ATOM 1777 C C . GLU B 1 60 ? -4.02 -9.141 5.949 1 84.12 60 GLU B C 1
ATOM 1779 O O . GLU B 1 60 ? -4.629 -8.68 4.98 1 84.12 60 GLU B O 1
ATOM 1784 N N . ALA B 1 61 ? -2.688 -9.195 6.094 1 90.69 61 ALA B N 1
ATOM 1785 C CA . ALA B 1 61 ? -1.881 -8.719 4.973 1 90.69 61 ALA B CA 1
ATOM 1786 C C . ALA B 1 61 ? -1.768 -9.773 3.883 1 90.69 61 ALA B C 1
ATOM 1788 O O . ALA B 1 61 ? -1.789 -10.977 4.168 1 90.69 61 ALA B O 1
ATOM 1789 N N . CYS B 1 62 ? -1.66 -9.242 2.717 1 93.69 62 CYS B N 1
ATOM 1790 C CA . CYS B 1 62 ? -1.617 -10.102 1.538 1 93.69 62 CYS B CA 1
ATOM 1791 C C . CYS B 1 62 ? -0.865 -9.43 0.398 1 93.69 62 CYS B C 1
ATOM 1793 O O . CYS B 1 62 ? -0.959 -8.211 0.22 1 93.69 62 CYS B O 1
ATOM 1795 N N . THR B 1 63 ? -0.098 -10.234 -0.272 1 96.69 63 THR B N 1
ATOM 1796 C CA . THR B 1 63 ? 0.49 -9.75 -1.518 1 96.69 63 THR B CA 1
ATOM 1797 C C . THR B 1 63 ? -0.202 -10.383 -2.721 1 96.69 63 THR B C 1
ATOM 1799 O O . THR B 1 63 ? -0.456 -11.594 -2.734 1 96.69 63 THR B O 1
ATOM 1802 N N . VAL B 1 64 ? -0.523 -9.578 -3.73 1 98.5 64 VAL B N 1
ATOM 1803 C CA . VAL B 1 64 ? -1.193 -10.086 -4.926 1 98.5 64 VAL B CA 1
ATOM 1804 C C . VAL B 1 64 ? -0.332 -9.805 -6.156 1 98.5 64 VAL B C 1
ATOM 1806 O O . VAL B 1 64 ? 0.136 -8.688 -6.355 1 98.5 64 VAL B O 1
ATOM 1809 N N . PHE B 1 65 ? -0.17 -10.836 -6.965 1 98.19 65 PHE B N 1
ATOM 1810 C CA . PHE B 1 65 ? 0.58 -10.719 -8.211 1 98.19 65 PHE B CA 1
ATOM 1811 C C . PHE B 1 65 ? -0.329 -10.938 -9.414 1 98.19 65 PHE B C 1
ATOM 1813 O O . PHE B 1 65 ? -1.162 -11.844 -9.414 1 98.19 65 PHE B O 1
ATOM 1820 N N . ILE B 1 66 ? -0.209 -10.07 -10.375 1 98.25 66 ILE B N 1
ATOM 1821 C CA . ILE B 1 66 ? -0.728 -10.352 -11.711 1 98.25 66 ILE B CA 1
ATOM 1822 C C . ILE B 1 66 ? 0.427 -10.672 -12.656 1 98.25 66 ILE B C 1
ATOM 1824 O O . ILE B 1 66 ? 1.411 -9.93 -12.719 1 98.25 66 ILE B O 1
ATOM 1828 N N . GLY B 1 67 ? 0.268 -11.781 -13.328 1 97.31 67 GLY B N 1
ATOM 1829 C CA . GLY B 1 67 ? 1.347 -12.18 -14.219 1 97.31 67 GLY B CA 1
ATOM 1830 C C . GLY B 1 67 ? 1.012 -13.398 -15.055 1 97.31 67 GLY B C 1
ATOM 1831 O O . GLY B 1 67 ? -0.149 -13.617 -15.406 1 97.31 67 GLY B O 1
ATOM 1832 N N . ARG B 1 68 ? 2.166 -14.047 -15.461 1 97.62 68 ARG B N 1
ATOM 1833 C CA . ARG B 1 68 ? 2.035 -15.258 -16.266 1 97.62 68 ARG B CA 1
ATOM 1834 C C . ARG B 1 68 ? 2.82 -16.406 -15.664 1 97.62 68 ARG B C 1
ATOM 1836 O O . ARG B 1 68 ? 3.906 -16.203 -15.109 1 97.62 68 ARG B O 1
ATOM 1843 N N . THR B 1 69 ? 2.215 -17.594 -15.867 1 97.69 69 THR B N 1
ATOM 1844 C CA . THR B 1 69 ? 2.912 -18.797 -15.43 1 97.69 69 THR B CA 1
ATOM 1845 C C . THR B 1 69 ? 3.949 -19.219 -16.453 1 97.69 69 THR B C 1
ATOM 1847 O O . THR B 1 69 ? 4.035 -18.641 -17.547 1 97.69 69 THR B O 1
ATOM 1850 N N . LYS B 1 70 ? 4.684 -20.219 -16.062 1 95.56 70 LYS B N 1
ATOM 1851 C CA . LYS B 1 70 ? 5.672 -20.797 -16.984 1 95.56 70 LYS B CA 1
ATOM 1852 C C . LYS B 1 70 ? 5.012 -21.297 -18.25 1 95.56 70 LYS B C 1
ATOM 1854 O O . LYS B 1 70 ? 5.629 -21.297 -19.328 1 95.56 70 LYS B O 1
ATOM 1859 N N . GLN B 1 71 ? 3.844 -21.688 -18.141 1 96.44 71 GLN B N 1
ATOM 1860 C CA . GLN B 1 71 ? 3.098 -22.203 -19.266 1 96.44 71 GLN B CA 1
ATOM 1861 C C . GLN B 1 71 ? 2.449 -21.078 -20.078 1 96.44 71 GLN B C 1
ATOM 1863 O O . GLN B 1 71 ? 1.744 -21.344 -21.047 1 96.44 71 GLN B O 1
ATOM 1868 N N . GLY B 1 72 ? 2.488 -19.875 -19.594 1 96.44 72 GLY B N 1
ATOM 1869 C CA . GLY B 1 72 ? 1.999 -18.734 -20.344 1 96.44 72 GLY B CA 1
ATOM 1870 C C . GLY B 1 72 ? 0.594 -18.312 -19.953 1 96.44 72 GLY B C 1
ATOM 1871 O O . GLY B 1 72 ? 0.004 -17.422 -20.562 1 96.44 72 GLY B O 1
ATOM 1872 N N . LYS B 1 73 ? 0.125 -18.922 -18.953 1 97.56 73 LYS B N 1
ATOM 1873 C CA . LYS B 1 73 ? -1.229 -18.609 -18.516 1 97.56 73 LYS B CA 1
ATOM 1874 C C . LYS B 1 73 ? -1.248 -17.328 -17.672 1 97.56 73 LYS B C 1
ATOM 1876 O O . LYS B 1 73 ? -0.437 -17.172 -16.766 1 97.56 73 LYS B O 1
ATOM 1881 N N . ALA B 1 74 ? -2.193 -16.422 -18.031 1 98.25 74 ALA B N 1
ATOM 1882 C CA . ALA B 1 74 ? -2.369 -15.203 -17.234 1 98.25 74 ALA B CA 1
ATOM 1883 C C . ALA B 1 74 ? -3.1 -15.5 -15.93 1 98.25 74 ALA B C 1
ATOM 1885 O O . ALA B 1 74 ? -4.219 -16.016 -15.938 1 98.25 74 ALA B O 1
ATOM 1886 N N . VAL B 1 75 ? -2.428 -15.109 -14.828 1 98.5 75 VAL B N 1
ATOM 1887 C CA . VAL B 1 75 ? -3.002 -15.477 -13.531 1 98.5 75 VAL B CA 1
ATOM 1888 C C . VAL B 1 75 ? -2.92 -14.297 -12.57 1 98.5 75 VAL B C 1
ATOM 1890 O O . VAL B 1 75 ? -2.127 -13.375 -12.781 1 98.5 75 VAL B O 1
ATOM 1893 N N . VAL B 1 76 ? -3.797 -14.336 -11.625 1 98.81 76 VAL B N 1
ATOM 1894 C CA . VAL B 1 76 ? -3.719 -13.547 -10.398 1 98.81 76 VAL B CA 1
ATOM 1895 C C . VAL B 1 76 ? -3.434 -14.461 -9.211 1 98.81 76 VAL B C 1
ATOM 1897 O O . VAL B 1 76 ? -4.105 -15.477 -9.023 1 98.81 76 VAL B O 1
ATOM 1900 N N . VAL B 1 77 ? -2.406 -14.133 -8.445 1 98.62 77 VAL B N 1
ATOM 1901 C CA . VAL B 1 77 ? -1.979 -14.969 -7.328 1 98.62 77 VAL B CA 1
ATOM 1902 C C . VAL B 1 77 ? -2.045 -14.164 -6.031 1 98.62 77 VAL B C 1
ATOM 1904 O O . VAL B 1 77 ? -1.365 -13.148 -5.887 1 98.62 77 VAL B O 1
ATOM 1907 N N . TRP B 1 78 ? -2.891 -14.625 -5.07 1 98.56 78 TRP B N 1
ATOM 1908 C CA . TRP B 1 78 ? -2.959 -14.047 -3.73 1 98.56 78 TRP B CA 1
ATOM 1909 C C . TRP B 1 78 ? -2.146 -14.867 -2.738 1 98.56 78 TRP B C 1
ATOM 1911 O O . TRP B 1 78 ? -2.396 -16.062 -2.564 1 98.56 78 TRP B O 1
ATOM 1921 N N . VAL B 1 79 ? -1.237 -14.18 -2.072 1 97.56 79 VAL B N 1
ATOM 1922 C CA . VAL B 1 79 ? -0.373 -14.852 -1.112 1 97.56 79 VAL B CA 1
ATOM 1923 C C . VAL B 1 79 ? -0.541 -14.227 0.269 1 97.56 79 VAL B C 1
ATOM 1925 O O . VAL B 1 79 ? 0.013 -13.156 0.543 1 97.56 79 VAL B O 1
ATOM 1928 N N . PRO B 1 80 ? -1.288 -14.93 1.153 1 94.31 80 PRO B N 1
ATOM 1929 C CA . PRO B 1 80 ? -1.398 -14.391 2.514 1 94.31 80 PRO B CA 1
ATOM 1930 C C . PRO B 1 80 ? -0.059 -14.359 3.246 1 94.31 80 PRO B C 1
ATOM 1932 O O . PRO B 1 80 ? 0.779 -15.25 3.045 1 94.31 80 PRO B O 1
ATOM 1935 N N . GLU B 1 81 ? 0.177 -13.312 4.062 1 88.94 81 GLU B N 1
ATOM 1936 C CA . GLU B 1 81 ? 1.441 -13.148 4.773 1 88.94 81 GLU B CA 1
ATOM 1937 C C . GLU B 1 81 ? 1.631 -14.242 5.82 1 88.94 81 GLU B C 1
ATOM 1939 O O . GLU B 1 81 ? 2.729 -14.789 5.969 1 88.94 81 GLU B O 1
ATOM 1944 N N . LYS B 1 82 ? 0.735 -14.414 6.578 1 81.06 82 LYS B N 1
ATOM 1945 C CA . LYS B 1 82 ? 0.881 -15.375 7.668 1 81.06 82 LYS B CA 1
ATOM 1946 C C . LYS B 1 82 ? 0.155 -16.672 7.355 1 81.06 82 LYS B C 1
ATOM 1948 O O . LYS B 1 82 ? 0.6 -17.453 6.508 1 81.06 82 LYS B O 1
ATOM 1953 N N . LYS B 1 83 ? -1.009 -16.766 7.781 1 74.12 83 LYS B N 1
ATOM 1954 C CA . LYS B 1 83 ? -1.792 -18 7.695 1 74.12 83 LYS B CA 1
ATOM 1955 C C . LYS B 1 83 ? -2.629 -18.031 6.422 1 74.12 83 LYS B C 1
ATOM 1957 O O . LYS B 1 83 ? -3.016 -16.984 5.898 1 74.12 83 LYS B O 1
ATOM 1962 N N . GLY B 1 84 ? -2.668 -19.219 5.797 1 80.44 84 GLY B N 1
ATOM 1963 C CA . GLY B 1 84 ? -3.568 -19.422 4.672 1 80.44 84 GLY B CA 1
ATOM 1964 C C . GLY B 1 84 ? -2.873 -19.953 3.436 1 80.44 84 GLY B C 1
ATOM 1965 O O . GLY B 1 84 ? -1.649 -19.875 3.322 1 80.44 84 GLY B O 1
ATOM 1966 N N . SER B 1 85 ? -3.684 -20.453 2.553 1 91.75 85 SER B N 1
ATOM 1967 C CA . SER B 1 85 ? -3.186 -21.016 1.306 1 91.75 85 SER B CA 1
ATOM 1968 C C . SER B 1 85 ? -3.121 -19.969 0.203 1 91.75 85 SER B C 1
ATOM 1970 O O . SER B 1 85 ? -3.904 -19.016 0.201 1 91.75 85 SER B O 1
ATOM 1972 N N . VAL B 1 86 ? -2.166 -20.156 -0.626 1 97.19 86 VAL B N 1
ATOM 1973 C CA . VAL B 1 86 ? -2.084 -19.328 -1.833 1 97.19 86 VAL B CA 1
ATOM 1974 C C . VAL B 1 86 ? -3.314 -19.578 -2.703 1 97.19 86 VAL B C 1
ATOM 1976 O O . VAL B 1 86 ? -3.738 -20.719 -2.893 1 97.19 86 VAL B O 1
ATOM 1979 N N . VAL B 1 87 ? -3.9 -18.5 -3.17 1 97.94 87 VAL B N 1
ATOM 1980 C CA . VAL B 1 87 ? -5.047 -18.578 -4.066 1 97.94 87 VAL B CA 1
ATOM 1981 C C . VAL B 1 87 ? -4.633 -18.156 -5.477 1 97.94 87 VAL B C 1
ATOM 1983 O O . VAL B 1 87 ? -3.99 -17.109 -5.652 1 97.94 87 VAL B O 1
ATOM 1986 N N . VAL B 1 88 ? -5.023 -18.953 -6.457 1 98.19 88 VAL B N 1
ATOM 1987 C CA . VAL B 1 88 ? -4.672 -18.672 -7.848 1 98.19 88 VAL B CA 1
ATOM 1988 C C . VAL B 1 88 ? -5.938 -18.656 -8.703 1 98.19 88 VAL B C 1
ATOM 1990 O O . VAL B 1 88 ? -6.758 -19.578 -8.633 1 98.19 88 VAL B O 1
ATOM 1993 N N . LYS B 1 89 ? -6.086 -17.609 -9.461 1 98.25 89 LYS B N 1
ATOM 1994 C CA . LYS B 1 89 ? -7.199 -17.5 -10.398 1 98.25 89 LYS B CA 1
ATOM 1995 C C . LYS B 1 89 ? -6.738 -16.938 -11.742 1 98.25 89 LYS B C 1
ATOM 1997 O O . LYS B 1 89 ? -5.68 -16.312 -11.828 1 98.25 89 LYS B O 1
ATOM 2002 N N . GLY B 1 90 ? -7.551 -17.203 -12.75 1 97.94 90 GLY B N 1
ATOM 2003 C CA . GLY B 1 90 ? -7.312 -16.516 -14.016 1 97.94 90 GLY B CA 1
ATOM 2004 C C . GLY B 1 90 ? -7.656 -15.039 -13.969 1 97.94 90 GLY B C 1
ATOM 2005 O O . GLY B 1 90 ? -8.594 -14.633 -13.273 1 97.94 90 GLY B O 1
ATOM 2006 N N . VAL B 1 91 ? -6.926 -14.219 -14.734 1 97.25 91 VAL B N 1
ATOM 2007 C CA . VAL B 1 91 ? -7.137 -12.773 -14.727 1 97.25 91 VAL B CA 1
ATOM 2008 C C . VAL B 1 91 ? -8.57 -12.461 -15.156 1 97.25 91 VAL B C 1
ATOM 2010 O O . VAL B 1 91 ? -9.172 -11.5 -14.672 1 97.25 91 VAL B O 1
ATOM 2013 N N . ASP B 1 92 ? -9.109 -13.32 -15.969 1 96.94 92 ASP B N 1
ATOM 2014 C CA . ASP B 1 92 ? -10.438 -13.078 -16.531 1 96.94 92 ASP B CA 1
ATOM 2015 C C . ASP B 1 92 ? -11.531 -13.609 -15.609 1 96.94 92 ASP B C 1
ATOM 2017 O O . ASP B 1 92 ? -12.719 -13.461 -15.898 1 96.94 92 ASP B O 1
ATOM 2021 N N . SER B 1 93 ? -11.141 -14.188 -14.516 1 97.94 93 SER B N 1
ATOM 2022 C CA . SER B 1 93 ? -12.109 -14.781 -13.602 1 97.94 93 SER B CA 1
ATOM 2023 C C . SER B 1 93 ? -12.75 -13.727 -12.703 1 97.94 93 SER B C 1
ATOM 2025 O O . SER B 1 93 ? -13.672 -14.023 -11.945 1 97.94 93 SER B O 1
ATOM 2027 N N . GLY B 1 94 ? -12.328 -12.5 -12.688 1 98.56 94 GLY B N 1
ATOM 2028 C CA . GLY B 1 94 ? -12.867 -11.406 -11.891 1 98.56 94 GLY B CA 1
ATOM 2029 C C . GLY B 1 94 ? -12.875 -10.078 -12.625 1 98.56 94 GLY B C 1
ATOM 2030 O O . GLY B 1 94 ? -12.453 -10 -13.781 1 98.56 94 GLY B O 1
ATOM 2031 N N . ILE B 1 95 ? -13.375 -9.109 -11.961 1 98.69 95 ILE B N 1
ATOM 2032 C CA . ILE B 1 95 ? -13.461 -7.793 -12.586 1 98.69 95 ILE B CA 1
ATOM 2033 C C . ILE B 1 95 ? -12.086 -7.125 -12.57 1 98.69 95 ILE B C 1
ATOM 2035 O O . ILE B 1 95 ? -11.273 -7.371 -11.672 1 98.69 95 ILE B O 1
ATOM 2039 N N . SER B 1 96 ? -11.836 -6.277 -13.594 1 98.19 96 SER B N 1
ATOM 2040 C CA . SER B 1 96 ? -10.594 -5.527 -13.711 1 98.19 96 SER B CA 1
ATOM 2041 C C . SER B 1 96 ? -10.602 -4.297 -12.812 1 98.19 96 SER B C 1
ATOM 2043 O O . SER B 1 96 ? -11.633 -3.949 -12.234 1 98.19 96 SER B O 1
ATOM 2045 N N . GLU B 1 97 ? -9.445 -3.725 -12.695 1 98.25 97 GLU B N 1
ATOM 2046 C CA . GLU B 1 97 ? -9.352 -2.467 -11.961 1 98.25 97 GLU B CA 1
ATOM 2047 C C . GLU B 1 97 ? -10.281 -1.411 -12.555 1 98.25 97 GLU B C 1
ATOM 2049 O O . GLU B 1 97 ? -10.961 -0.693 -11.82 1 98.25 97 GLU B O 1
ATOM 2054 N N . ALA B 1 98 ? -10.258 -1.274 -13.867 1 98.31 98 ALA B N 1
ATOM 2055 C CA . ALA B 1 98 ? -11.102 -0.3 -14.547 1 98.31 98 ALA B CA 1
ATOM 2056 C C . ALA B 1 98 ? -12.578 -0.528 -14.227 1 98.31 98 ALA B C 1
ATOM 2058 O O . ALA B 1 98 ? -13.32 0.426 -13.984 1 98.31 98 ALA B O 1
ATOM 2059 N N . GLU B 1 99 ? -12.969 -1.767 -14.227 1 98.75 99 GLU B N 1
ATOM 2060 C CA . GLU B 1 99 ? -14.352 -2.098 -13.891 1 98.75 99 GLU B CA 1
ATOM 2061 C C . GLU B 1 99 ? -14.672 -1.746 -12.445 1 98.75 99 GLU B C 1
ATOM 2063 O O . GLU B 1 99 ? -15.75 -1.231 -12.148 1 98.75 99 GLU B O 1
ATOM 2068 N N . ALA B 1 100 ? -13.773 -2.09 -11.555 1 98.88 100 ALA B N 1
ATOM 2069 C CA . ALA B 1 100 ? -13.969 -1.755 -10.148 1 98.88 100 ALA B CA 1
ATOM 2070 C C . ALA B 1 100 ? -14.156 -0.252 -9.961 1 98.88 100 ALA B C 1
ATOM 2072 O O . ALA B 1 100 ? -15.055 0.185 -9.234 1 98.88 100 ALA B O 1
ATOM 2073 N N . ARG B 1 101 ? -13.297 0.563 -10.602 1 98.81 101 ARG B N 1
ATOM 2074 C CA . ARG B 1 101 ? -13.391 2.018 -10.508 1 98.81 101 ARG B CA 1
ATOM 2075 C C . ARG B 1 101 ? -14.703 2.521 -11.094 1 98.81 101 ARG B C 1
ATOM 2077 O O . ARG B 1 101 ? -15.297 3.465 -10.562 1 98.81 101 ARG B O 1
ATOM 2084 N N . ALA B 1 102 ? -15.133 1.902 -12.148 1 98.81 102 ALA B N 1
ATOM 2085 C CA . ALA B 1 102 ? -16.406 2.285 -12.766 1 98.81 102 ALA B CA 1
ATOM 2086 C C . ALA B 1 102 ? -17.578 2.02 -11.828 1 98.81 102 ALA B C 1
ATOM 2088 O O . ALA B 1 102 ? -18.516 2.82 -11.75 1 98.81 102 ALA B O 1
ATOM 2089 N N . ILE B 1 103 ? -17.531 0.906 -11.164 1 98.88 103 ILE B N 1
ATOM 2090 C CA . ILE B 1 103 ? -18.594 0.572 -10.211 1 98.88 103 ILE B CA 1
ATOM 2091 C C . ILE B 1 103 ? -18.625 1.614 -9.102 1 98.88 103 ILE B C 1
ATOM 2093 O O . ILE B 1 103 ? -19.703 2.104 -8.734 1 98.88 103 ILE B O 1
ATOM 2097 N N . LEU B 1 104 ? -17.453 1.896 -8.578 1 98.81 104 LEU B N 1
ATOM 2098 C CA . LEU B 1 104 ? -17.375 2.916 -7.539 1 98.81 104 LEU B CA 1
ATOM 2099 C C . LEU B 1 104 ? -17.938 4.242 -8.039 1 98.81 104 LEU B C 1
ATOM 2101 O O . LEU B 1 104 ? -18.688 4.914 -7.324 1 98.81 104 LEU B O 1
ATOM 2105 N N . GLN B 1 105 ? -17.547 4.664 -9.234 1 98.56 105 GLN B N 1
ATOM 2106 C CA . GLN B 1 105 ? -18.031 5.91 -9.828 1 98.56 105 GLN B CA 1
ATOM 2107 C C . GLN B 1 105 ? -19.547 5.93 -9.906 1 98.56 105 GLN B C 1
ATOM 2109 O O . GLN B 1 105 ? -20.188 6.934 -9.562 1 98.56 105 GLN B O 1
ATOM 2114 N N . ARG B 1 106 ? -20.062 4.918 -10.336 1 98.38 106 ARG B N 1
ATOM 2115 C CA . ARG B 1 106 ? -21.5 4.809 -10.516 1 98.38 106 ARG B CA 1
ATOM 2116 C C . ARG B 1 106 ? -22.219 4.801 -9.172 1 98.38 106 ARG B C 1
ATOM 2118 O O . ARG B 1 106 ? -23.203 5.523 -8.977 1 98.38 106 ARG B O 1
ATOM 2125 N N . ASP B 1 107 ? -21.719 4.043 -8.211 1 98.38 107 ASP B N 1
ATOM 2126 C CA . ASP B 1 107 ? -22.453 3.74 -6.977 1 98.38 107 ASP B CA 1
ATOM 2127 C C . ASP B 1 107 ? -22.297 4.863 -5.953 1 98.38 107 ASP B C 1
ATOM 2129 O O . ASP B 1 107 ? -23.172 5.066 -5.109 1 98.38 107 ASP B O 1
ATOM 2133 N N . ARG B 1 108 ? -21.188 5.555 -6.027 1 98.06 108 ARG B N 1
ATOM 2134 C CA . ARG B 1 108 ? -20.906 6.461 -4.918 1 98.06 108 ARG B CA 1
ATOM 2135 C C . ARG B 1 108 ? -20.688 7.887 -5.418 1 98.06 108 ARG B C 1
ATOM 2137 O O . ARG B 1 108 ? -20.641 8.828 -4.621 1 98.06 108 ARG B O 1
ATOM 2144 N N . ARG B 1 109 ? -20.438 8.102 -6.695 1 98.12 109 ARG B N 1
ATOM 2145 C CA . ARG B 1 109 ? -20.172 9.414 -7.281 1 98.12 109 ARG B CA 1
ATOM 2146 C C . ARG B 1 109 ? -19.141 10.18 -6.473 1 98.12 109 ARG B C 1
ATOM 2148 O O . ARG B 1 109 ? -19.391 11.305 -6.039 1 98.12 109 ARG B O 1
ATOM 2155 N N . PRO B 1 110 ? -17.953 9.648 -6.363 1 98.12 110 PRO B N 1
ATOM 2156 C CA . PRO B 1 110 ? -16.906 10.281 -5.551 1 98.12 110 PRO B CA 1
ATOM 2157 C C . PRO B 1 110 ? -16.391 11.57 -6.168 1 98.12 110 PRO B C 1
ATOM 2159 O O . PRO B 1 110 ? -16.484 11.766 -7.383 1 98.12 110 PRO B O 1
ATOM 2162 N N . ARG B 1 111 ? -15.836 12.484 -5.301 1 96.75 111 ARG B N 1
ATOM 2163 C CA . ARG B 1 111 ? -15.086 13.633 -5.809 1 96.75 111 ARG B CA 1
ATOM 2164 C C . ARG B 1 111 ? -13.844 13.188 -6.566 1 96.75 111 ARG B C 1
ATOM 2166 O O . ARG B 1 111 ? -13.5 13.766 -7.598 1 96.75 111 ARG B O 1
ATOM 2173 N N . ARG B 1 112 ? -13.211 12.188 -6.082 1 96.81 112 ARG B N 1
ATOM 2174 C CA . ARG B 1 112 ? -12.031 11.625 -6.723 1 96.81 112 ARG B CA 1
ATOM 2175 C C . ARG B 1 112 ? -11.75 10.211 -6.219 1 96.81 112 ARG B C 1
ATOM 2177 O O . ARG B 1 112 ? -11.984 9.906 -5.047 1 96.81 112 ARG B O 1
ATOM 2184 N N . ILE B 1 113 ? -11.258 9.422 -7.125 1 98 113 ILE B N 1
ATOM 2185 C CA . ILE B 1 113 ? -10.781 8.094 -6.75 1 98 113 ILE B CA 1
ATOM 2186 C C . ILE B 1 113 ? -9.281 8.141 -6.496 1 98 113 ILE B C 1
ATOM 2188 O O . ILE B 1 113 ? -8.516 8.641 -7.324 1 98 113 ILE B O 1
ATOM 2192 N N . ILE B 1 114 ? -8.906 7.625 -5.367 1 96.69 114 ILE B N 1
ATOM 2193 C CA . ILE B 1 114 ? -7.512 7.734 -4.941 1 96.69 114 ILE B CA 1
ATOM 2194 C C . ILE B 1 114 ? -6.742 6.488 -5.379 1 96.69 114 ILE B C 1
ATOM 2196 O O . ILE B 1 114 ? -5.676 6.598 -5.988 1 96.69 114 ILE B O 1
ATOM 2200 N N . ASP B 1 115 ? -7.242 5.316 -5.051 1 96.88 115 ASP B N 1
ATOM 2201 C CA . ASP B 1 115 ? -6.473 4.105 -5.324 1 96.88 115 ASP B CA 1
ATOM 2202 C C . ASP B 1 115 ? -7.391 2.889 -5.449 1 96.88 115 ASP B C 1
ATOM 2204 O O . ASP B 1 115 ? -8.547 2.934 -5.035 1 96.88 115 ASP B O 1
ATOM 2208 N N . ALA B 1 116 ? -6.902 1.891 -6.109 1 98.25 116 ALA B N 1
ATOM 2209 C CA . ALA B 1 116 ? -7.504 0.562 -6.195 1 98.25 116 ALA B CA 1
ATOM 2210 C C . ALA B 1 116 ? -6.473 -0.526 -5.922 1 98.25 116 ALA B C 1
ATOM 2212 O O . ALA B 1 116 ? -5.41 -0.557 -6.551 1 98.25 116 ALA B O 1
ATOM 2213 N N . THR B 1 117 ? -6.797 -1.432 -4.996 1 98 117 THR B N 1
ATOM 2214 C CA . THR B 1 117 ? -5.859 -2.471 -4.586 1 98 117 THR B CA 1
ATOM 2215 C C . THR B 1 117 ? -6.547 -3.83 -4.531 1 98 117 THR B C 1
ATOM 2217 O O . THR B 1 117 ? -7.609 -3.971 -3.92 1 98 117 THR B O 1
ATOM 2220 N N . LEU B 1 118 ? -5.883 -4.84 -5.148 1 98.69 118 LEU B N 1
ATOM 2221 C CA . LEU B 1 118 ? -6.352 -6.207 -4.949 1 98.69 118 LEU B CA 1
ATOM 2222 C C . LEU B 1 118 ? -5.898 -6.746 -3.594 1 98.69 118 LEU B C 1
ATOM 2224 O O . LEU B 1 118 ? -4.746 -6.555 -3.197 1 98.69 118 LEU B O 1
ATOM 2228 N N . GLY B 1 119 ? -6.836 -7.383 -2.881 1 97.5 119 GLY B N 1
ATOM 2229 C CA . GLY B 1 119 ? -6.539 -8.023 -1.611 1 97.5 119 GLY B CA 1
ATOM 2230 C C . GLY B 1 119 ? -7.395 -9.25 -1.354 1 97.5 119 GLY B C 1
ATOM 2231 O O . GLY B 1 119 ? -8.023 -9.781 -2.271 1 97.5 119 GLY B O 1
ATOM 2232 N N . MET B 1 120 ? -7.246 -9.703 -0.112 1 96.5 120 MET B N 1
ATOM 2233 C CA . MET B 1 120 ? -7.996 -10.891 0.285 1 96.5 120 MET B CA 1
ATOM 2234 C C . MET B 1 120 ? -8.266 -10.883 1.787 1 96.5 120 MET B C 1
ATOM 2236 O O . MET B 1 120 ? -7.383 -10.539 2.578 1 96.5 120 MET B O 1
ATOM 2240 N N . GLU B 1 121 ? -9.516 -11.219 2.102 1 92.19 121 GLU B N 1
ATOM 2241 C CA . GLU B 1 121 ? -9.914 -11.398 3.496 1 92.19 121 GLU B CA 1
ATOM 2242 C C . GLU B 1 121 ? -10.648 -12.719 3.695 1 92.19 121 GLU B C 1
ATOM 2244 O O . GLU B 1 121 ? -11.672 -12.969 3.047 1 92.19 121 GLU B O 1
ATOM 2249 N N . LYS B 1 122 ? -10.094 -13.539 4.645 1 89.12 122 LYS B N 1
ATOM 2250 C CA . LYS B 1 122 ? -10.695 -14.828 4.969 1 89.12 122 LYS B CA 1
ATOM 2251 C C . LYS B 1 122 ? -10.867 -15.68 3.717 1 89.12 122 LYS B C 1
ATOM 2253 O O . LYS B 1 122 ? -11.945 -16.234 3.482 1 89.12 122 LYS B O 1
ATOM 2258 N N . GLY B 1 123 ? -9.891 -15.555 2.834 1 91.94 123 GLY B N 1
ATOM 2259 C CA . GLY B 1 123 ? -9.859 -16.406 1.653 1 91.94 123 GLY B CA 1
ATOM 2260 C C . GLY B 1 123 ? -10.68 -15.844 0.5 1 91.94 123 GLY B C 1
ATOM 2261 O O . GLY B 1 123 ? -10.773 -16.469 -0.558 1 91.94 123 GLY B O 1
ATOM 2262 N N . VAL B 1 124 ? -11.211 -14.711 0.642 1 94.5 124 VAL B N 1
ATOM 2263 C CA . VAL B 1 124 ? -12.062 -14.125 -0.387 1 94.5 124 VAL B CA 1
ATOM 2264 C C . VAL B 1 124 ? -11.32 -12.984 -1.084 1 94.5 124 VAL B C 1
ATOM 2266 O O . VAL B 1 124 ? -11.086 -11.93 -0.486 1 94.5 124 VAL B O 1
ATOM 2269 N N . PRO B 1 125 ? -11.039 -13.188 -2.326 1 98.12 125 PRO B N 1
ATOM 2270 C CA . PRO B 1 125 ? -10.414 -12.094 -3.082 1 98.12 125 PRO B CA 1
ATOM 2271 C C . PRO B 1 125 ? -11.336 -10.883 -3.23 1 98.12 125 PRO B C 1
ATOM 2273 O O . PRO B 1 125 ? -12.539 -11.039 -3.428 1 98.12 125 PRO B O 1
ATOM 2276 N N . LEU B 1 126 ? -10.758 -9.695 -3.166 1 98.56 126 LEU B N 1
ATOM 2277 C CA . LEU B 1 126 ? -11.57 -8.477 -3.197 1 98.56 126 LEU B CA 1
ATOM 2278 C C . LEU B 1 126 ? -10.781 -7.316 -3.791 1 98.56 126 LEU B C 1
ATOM 2280 O O . LEU B 1 126 ? -9.562 -7.398 -3.939 1 98.56 126 LEU B O 1
ATOM 2284 N N . TRP B 1 127 ? -11.508 -6.316 -4.219 1 98.69 127 TRP B N 1
ATOM 2285 C CA . TRP B 1 127 ? -10.953 -5 -4.52 1 98.69 127 TRP B CA 1
ATOM 2286 C C . TRP B 1 127 ? -11.18 -4.035 -3.361 1 98.69 127 TRP B C 1
ATOM 2288 O O . TRP B 1 127 ? -12.289 -3.949 -2.828 1 98.69 127 TRP B O 1
ATOM 2298 N N . GLU B 1 128 ? -10.133 -3.402 -2.939 1 98.25 128 GLU B N 1
ATOM 2299 C CA . GLU B 1 128 ? -10.227 -2.26 -2.033 1 98.25 128 GLU B CA 1
ATOM 2300 C C . GLU B 1 128 ? -10.047 -0.944 -2.785 1 98.25 128 GLU B C 1
ATOM 2302 O O . GLU B 1 128 ? -8.977 -0.683 -3.342 1 98.25 128 GLU B O 1
ATOM 2307 N N . LEU B 1 129 ? -11.016 -0.156 -2.797 1 98.5 129 LEU B N 1
ATOM 2308 C CA . LEU B 1 129 ? -10.93 1.166 -3.408 1 98.5 129 LEU B CA 1
ATOM 2309 C C . LEU B 1 129 ? -10.953 2.258 -2.344 1 98.5 129 LEU B C 1
ATOM 2311 O O . LEU B 1 129 ? -11.734 2.193 -1.396 1 98.5 129 LEU B O 1
ATOM 2315 N N . THR B 1 130 ? -10.102 3.211 -2.498 1 97.5 130 THR B N 1
ATOM 2316 C CA . THR B 1 130 ? -10.117 4.395 -1.646 1 97.5 130 THR B CA 1
ATOM 2317 C C . THR B 1 130 ? -10.453 5.641 -2.461 1 97.5 130 THR B C 1
ATOM 2319 O O . THR B 1 130 ? -10.062 5.758 -3.623 1 97.5 130 THR B O 1
ATOM 2322 N N . TYR B 1 131 ? -11.172 6.555 -1.804 1 97.5 131 TYR B N 1
ATOM 2323 C CA . TYR B 1 131 ? -11.672 7.711 -2.539 1 97.5 131 TYR B CA 1
ATOM 2324 C C . TYR B 1 131 ? -12.078 8.828 -1.585 1 97.5 131 TYR B C 1
ATOM 2326 O O . TYR B 1 131 ? -12.211 8.602 -0.379 1 97.5 131 TYR B O 1
ATOM 2334 N N . ILE B 1 132 ? -12.141 10.008 -2.102 1 96.06 132 ILE B N 1
ATOM 2335 C CA . ILE B 1 132 ? -12.797 11.117 -1.417 1 96.06 132 ILE B CA 1
ATOM 2336 C C . ILE B 1 132 ? -14.273 11.164 -1.801 1 96.06 132 ILE B C 1
ATOM 2338 O O . ILE B 1 132 ? -14.617 11.367 -2.969 1 96.06 132 ILE B O 1
ATOM 2342 N N . ASP B 1 133 ? -15.078 11 -0.795 1 96.75 133 ASP B N 1
ATOM 2343 C CA . ASP B 1 133 ? -16.5 10.867 -1.112 1 96.75 133 ASP B CA 1
ATOM 2344 C C . ASP B 1 133 ? -17.141 12.234 -1.354 1 96.75 133 ASP B C 1
ATOM 2346 O O . ASP B 1 133 ? -16.453 13.258 -1.345 1 96.75 133 ASP B O 1
ATOM 2350 N N . ALA B 1 134 ? -18.391 12.242 -1.686 1 95.19 134 ALA B N 1
ATOM 2351 C CA . ALA B 1 134 ? -19.109 13.461 -2.068 1 95.19 134 ALA B CA 1
ATOM 2352 C C . ALA B 1 134 ? -19.078 14.492 -0.948 1 95.19 134 ALA B C 1
ATOM 2354 O O . ALA B 1 134 ? -19.141 15.695 -1.204 1 95.19 134 ALA B O 1
ATOM 2355 N N . GLU B 1 135 ? -18.844 14.094 0.254 1 93.56 135 GLU B N 1
ATOM 2356 C CA . GLU B 1 135 ? -18.812 14.992 1.407 1 93.56 135 GLU B CA 1
ATOM 2357 C C . GLU B 1 135 ? -17.375 15.406 1.743 1 93.56 135 GLU B C 1
ATOM 2359 O O . GLU B 1 135 ? -17.141 16.125 2.719 1 93.56 135 GLU B O 1
ATOM 2364 N N . GLY B 1 136 ? -16.422 14.938 1.055 1 91.12 136 GLY B N 1
ATOM 2365 C CA . GLY B 1 136 ? -15.039 15.336 1.251 1 91.12 136 GLY B CA 1
ATOM 2366 C C . GLY B 1 136 ? -14.289 14.438 2.213 1 91.12 136 GLY B C 1
ATOM 2367 O O . GLY B 1 136 ? -13.18 14.758 2.629 1 91.12 136 GLY B O 1
ATOM 2368 N N . ARG B 1 137 ? -14.914 13.305 2.533 1 92.94 137 ARG B N 1
ATOM 2369 C CA . ARG B 1 137 ? -14.289 12.367 3.467 1 92.94 137 ARG B CA 1
ATOM 2370 C C . ARG B 1 137 ? -13.461 11.32 2.727 1 92.94 137 ARG B C 1
ATOM 2372 O O . ARG B 1 137 ? -13.859 10.852 1.656 1 92.94 137 ARG B O 1
ATOM 2379 N N . TYR B 1 138 ? -12.328 10.953 3.371 1 93.88 138 TYR B N 1
ATOM 2380 C CA . TYR B 1 138 ? -11.594 9.797 2.873 1 93.88 138 TYR B CA 1
ATOM 2381 C C . TYR B 1 138 ? -12.328 8.5 3.199 1 93.88 138 TYR B C 1
ATOM 2383 O O . TYR B 1 138 ? -12.625 8.227 4.363 1 93.88 138 TYR B O 1
ATOM 2391 N N . SER B 1 139 ? -12.625 7.73 2.145 1 96.25 139 SER B N 1
ATOM 2392 C CA . SER B 1 139 ? -13.508 6.578 2.322 1 96.25 139 SER B CA 1
ATOM 2393 C C . SER B 1 139 ? -12.938 5.34 1.644 1 96.25 139 SER B C 1
ATOM 2395 O O . SER B 1 139 ? -12.109 5.445 0.735 1 96.25 139 SER B O 1
ATOM 2397 N N . PHE B 1 140 ? -13.383 4.184 2.199 1 96.88 14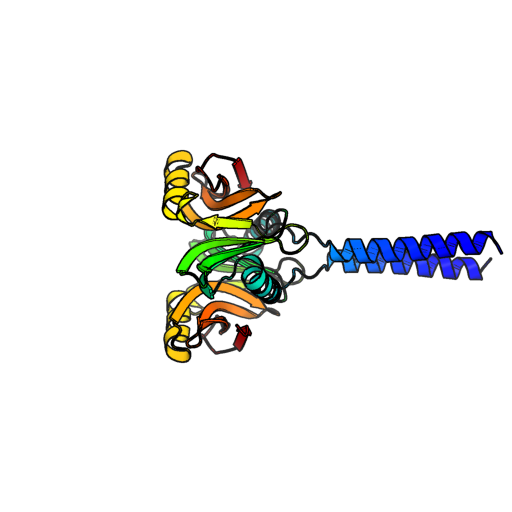0 PHE B N 1
ATOM 2398 C CA . PHE B 1 140 ? -13.039 2.871 1.664 1 96.88 140 PHE B CA 1
ATOM 2399 C C . PHE B 1 140 ? -14.266 2.188 1.082 1 96.88 140 PHE B C 1
ATOM 2401 O O . PHE B 1 140 ? -15.359 2.268 1.654 1 96.88 140 PHE B O 1
ATOM 2408 N N . TYR B 1 141 ? -14.094 1.521 -0.011 1 98.19 141 TYR B N 1
ATOM 2409 C CA . TYR B 1 141 ? -15.125 0.751 -0.69 1 98.19 141 TYR B CA 1
ATOM 2410 C C . TYR B 1 141 ? -14.594 -0.607 -1.131 1 98.19 141 TYR B C 1
ATOM 2412 O O . TYR B 1 141 ? -13.555 -0.69 -1.789 1 98.19 141 TYR B O 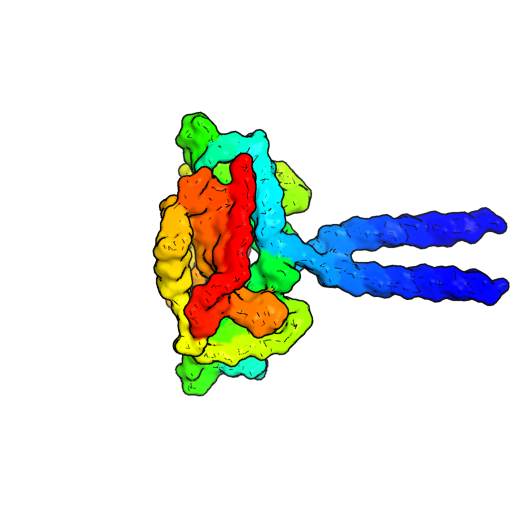1
ATOM 2420 N N . TYR B 1 142 ? -15.305 -1.689 -0.754 1 98.25 142 TYR B N 1
ATOM 2421 C CA . TYR B 1 142 ? -14.82 -3.039 -1.025 1 98.25 142 TYR B CA 1
ATOM 2422 C C . TYR B 1 142 ? -15.781 -3.787 -1.942 1 98.25 142 TYR B C 1
ATOM 2424 O O . TYR B 1 142 ? -16.984 -3.82 -1.692 1 98.25 142 TYR B O 1
ATOM 2432 N N . LEU B 1 143 ? -15.227 -4.371 -2.922 1 98.88 143 LEU B N 1
ATOM 2433 C CA . LEU B 1 143 ? -15.969 -5.145 -3.904 1 98.88 143 LEU B CA 1
ATOM 2434 C C . LEU B 1 143 ? -15.438 -6.574 -3.99 1 98.88 143 LEU B C 1
ATOM 2436 O O . LEU B 1 143 ? -14.234 -6.797 -3.867 1 98.88 143 LEU B O 1
ATOM 2440 N N . HIS B 1 144 ? -16.328 -7.516 -4.266 1 98.75 144 HIS B N 1
ATOM 2441 C CA . HIS B 1 144 ? -15.891 -8.867 -4.586 1 98.75 144 HIS B CA 1
ATOM 2442 C C . HIS B 1 144 ? -15.109 -8.906 -5.895 1 98.75 144 HIS B C 1
ATOM 2444 O O . HIS B 1 144 ? -15.516 -8.289 -6.883 1 98.75 144 HIS B O 1
ATOM 2450 N N . PHE B 1 145 ? -14.094 -9.594 -5.887 1 98.81 145 PHE B N 1
ATOM 2451 C CA . PHE B 1 145 ? -13.258 -9.688 -7.082 1 98.81 145 PHE B CA 1
ATOM 2452 C C . PHE B 1 145 ? -14.016 -10.359 -8.219 1 98.81 145 PHE B C 1
ATOM 2454 O O . PHE B 1 145 ? -13.961 -9.914 -9.367 1 98.81 145 PHE B O 1
ATOM 2461 N N . ALA B 1 146 ? -14.727 -11.367 -7.91 1 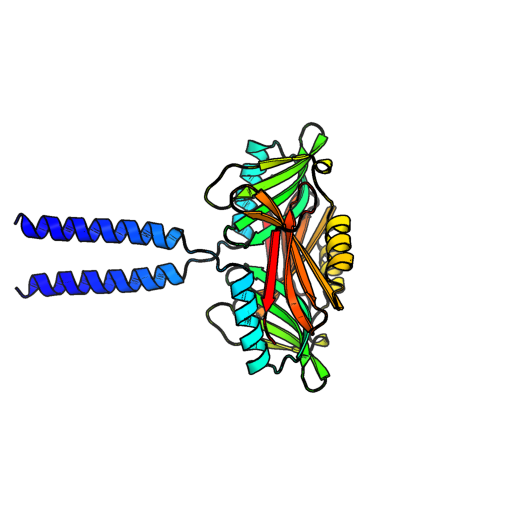98.44 146 ALA B N 1
ATOM 2462 C CA . ALA B 1 146 ? -15.297 -12.258 -8.914 1 98.44 146 ALA B CA 1
ATOM 2463 C C . ALA B 1 146 ? -16.344 -11.539 -9.758 1 98.44 146 ALA B C 1
ATOM 2465 O O . ALA B 1 146 ? -16.375 -11.68 -10.984 1 98.44 146 ALA B O 1
ATOM 2466 N N . ASP B 1 147 ? -17.172 -10.68 -9.031 1 98.38 147 ASP B N 1
ATOM 2467 C CA . ASP B 1 147 ? -18.312 -10.156 -9.789 1 98.38 147 ASP B CA 1
ATOM 2468 C C . ASP B 1 147 ? -18.547 -8.68 -9.484 1 98.38 147 ASP B C 1
ATOM 2470 O O . ASP B 1 147 ? -19.484 -8.078 -10 1 98.38 147 ASP B O 1
ATOM 2474 N N . GLY B 1 148 ? -17.812 -8.133 -8.609 1 98.62 148 GLY B N 1
ATOM 2475 C CA . GLY B 1 148 ? -17.938 -6.719 -8.312 1 98.62 148 GLY B CA 1
ATOM 2476 C C . GLY B 1 148 ? -19.062 -6.422 -7.324 1 98.62 148 GLY B C 1
ATOM 2477 O O . GLY B 1 148 ? -19.406 -5.262 -7.113 1 98.62 148 GLY B O 1
ATOM 2478 N N . ALA B 1 149 ? -19.531 -7.461 -6.715 1 98.69 149 ALA B N 1
ATOM 2479 C CA . ALA B 1 149 ? -20.578 -7.242 -5.711 1 98.69 149 ALA B CA 1
ATOM 2480 C C . ALA B 1 149 ? -20.031 -6.457 -4.52 1 98.69 149 ALA B C 1
ATOM 2482 O O . ALA B 1 149 ? -18.891 -6.68 -4.09 1 98.69 149 ALA B O 1
ATOM 2483 N N . PHE B 1 150 ? -20.953 -5.648 -3.941 1 98.56 150 PHE B N 1
ATOM 2484 C CA . PHE B 1 150 ? -20.578 -4.816 -2.801 1 98.56 150 PHE B CA 1
ATOM 2485 C C . PHE B 1 150 ? -20.328 -5.672 -1.565 1 98.56 150 PHE B C 1
ATOM 2487 O O . PHE B 1 150 ? -21.125 -6.562 -1.248 1 98.56 150 PHE B O 1
ATOM 2494 N N . LEU B 1 151 ? -19.219 -5.395 -0.88 1 97.56 151 LEU B N 1
ATOM 2495 C CA . LEU B 1 151 ? -18.906 -6.121 0.346 1 97.56 151 LEU B CA 1
ATOM 2496 C C . LEU B 1 151 ? -19.094 -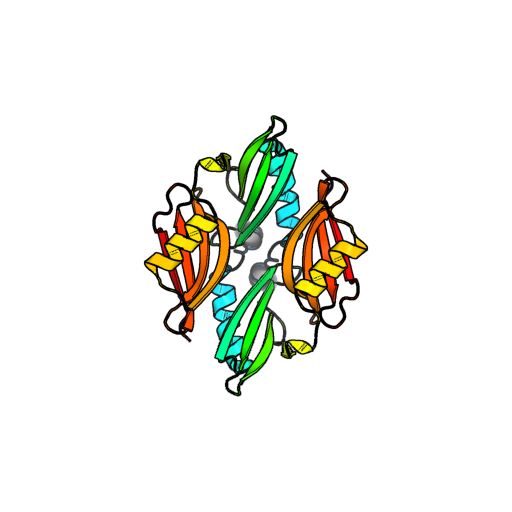5.23 1.568 1 97.56 151 LEU B C 1
ATOM 2498 O O . LEU B 1 151 ? -19.891 -5.547 2.457 1 97.56 151 LEU B O 1
ATOM 2502 N N . LYS B 1 152 ? -18.391 -4.199 1.643 1 96.19 152 LYS B N 1
ATOM 2503 C CA . LYS B 1 152 ? -18.453 -3.273 2.77 1 96.19 152 LYS B CA 1
ATOM 2504 C C . LYS B 1 152 ? -17.859 -1.918 2.396 1 96.19 152 LYS B C 1
ATOM 2506 O O . LYS B 1 152 ? -17.266 -1.767 1.325 1 96.19 152 LYS B O 1
ATOM 2511 N N . ARG B 1 153 ? -18.094 -0.911 3.242 1 96 153 ARG B N 1
ATOM 2512 C CA . ARG B 1 153 ? -17.547 0.426 3.059 1 96 153 ARG B CA 1
ATOM 2513 C C . ARG B 1 153 ? -17.281 1.097 4.402 1 96 153 ARG B C 1
ATOM 2515 O O . ARG B 1 153 ? -17.938 0.782 5.398 1 96 153 ARG B O 1
ATOM 2522 N N . TYR B 1 154 ? -16.266 1.948 4.371 1 93.81 154 TYR B N 1
ATOM 2523 C CA . TYR B 1 154 ? -15.922 2.762 5.535 1 93.81 154 TYR B CA 1
ATOM 2524 C C . TYR B 1 154 ? -15.688 4.215 5.133 1 93.81 154 TYR B C 1
ATOM 2526 O O . TYR B 1 154 ? -15.109 4.488 4.078 1 93.81 154 TYR B O 1
ATOM 2534 N N . SER B 1 155 ? -16.172 5.102 5.957 1 91.56 155 SER B N 1
ATOM 2535 C CA . SER B 1 155 ? -15.906 6.527 5.777 1 91.56 155 SER B CA 1
ATOM 2536 C C . SER B 1 155 ? -15.438 7.168 7.082 1 91.56 155 SER B C 1
ATOM 2538 O O . SER B 1 155 ? -15.953 6.848 8.156 1 91.56 155 SER B O 1
ATOM 2540 N N . PHE B 1 156 ? -14.367 7.98 6.93 1 84.06 156 PHE B N 1
ATOM 2541 C CA . PHE B 1 156 ? -13.859 8.617 8.141 1 84.06 156 PHE B CA 1
ATOM 2542 C C . PHE B 1 156 ? -14.359 10.055 8.242 1 84.06 156 PHE B C 1
ATOM 2544 O O . PHE B 1 156 ? -14.484 10.75 7.227 1 84.06 156 PHE B O 1
ATOM 2551 N N . GLN B 1 157 ? -14.906 10.352 9.406 1 66.38 157 GLN B N 1
ATOM 2552 C CA . GLN B 1 157 ? -15.492 11.664 9.633 1 66.38 157 GLN B CA 1
ATOM 2553 C C . GLN B 1 157 ? -14.414 12.75 9.641 1 66.38 157 GLN B C 1
ATOM 2555 O O . GLN B 1 157 ? -13.297 12.523 10.109 1 66.38 157 GLN B O 1
ATOM 2560 N N . GLN B 1 158 ? -14.617 13.844 8.82 1 59.59 158 GLN B N 1
ATOM 2561 C CA . GLN B 1 158 ? -13.805 15.055 8.875 1 59.59 158 GLN B CA 1
ATOM 2562 C C . GLN B 1 158 ? -13.883 15.711 10.242 1 59.59 158 GLN B C 1
ATOM 2564 O O . GLN B 1 158 ? -14.898 15.586 10.938 1 59.59 158 GLN B O 1
#

Foldseek 3Di:
DVVVVVVVVVVVVVVVVVVVVVVPPPPPDPVVQVVVQVVQCCVPPQFDFFDDWFWDDDPWTWIWTFGAHPVGFTWIWIGTRDDDDIDIDGPVQFDDPVVLVVVCCVPFVFPFWDDWGWHDDPRFIKIWTWGQGPVRWIKIWIAGGRYRHGDDMGTDDD/DVVVVVVVVVVVVVVVVVVVVVVPPPPPDPVVQVVVQVVQCCVPPQFDFFDDWFWDDDPWTWIWTFGAHPVGFTWIWIGTRDDDDIDIDGPVQFDDPVVLVVVCCVPFVFPFWDDWGWHDDPRFIKIWTWGQGPVRWIKIWIAGGRYRHGDDMGTDDD

Secondary structure (DSSP, 8-state):
-HHHHHHHHHHHHHHHHHHHHHHT-----HHHHHHHHHHHHHHHH-EEEEEEEEEEESSSEEEEEEEEETT--EEEEEEESSSS--EEEEGGGS--HHHHHHHHHHHH--SEEEEEEEEEETTEEEEEEEEE-TTS-EEEEEEETTT--EEEEEE---/-HHHHHHHHHHHHHHHHHHHHHHT-----HHHHHHHHHHHHHHHH-EEEEEEEEEEESSSEEEEEEEEETT--EEEEEEESSSS--EEEEGGGS--HHHHHHHHHHHH--SEEEEEEEEEETTEEEEEEEEE-TTS-EEEEEEETTT--EEEEEE---

InterPro domains:
  IPR025711 PepSY domain [PF03413] (95-153)
  IPR041401 Cell wall elongation regulator TseB-like domain [PF17881] (37-80)
  IPR046350 Cystatin superfamily [SSF54403] (34-94)
  IPR046350 Cystatin superfamily [SSF54403] (94-155)

Radius of gyration: 22.12 Å; Cα contacts (8 Å, |Δi|>4): 637; chains: 2; bounding box: 42×57×72 Å